Protein AF-A0A382TLZ6-F1 (afdb_monomer_lite)

Structure (mmCIF, N/CA/C/O backbone):
data_AF-A0A382TLZ6-F1
#
_entry.id   AF-A0A382TLZ6-F1
#
loop_
_atom_site.group_PDB
_atom_site.id
_atom_site.type_symbol
_atom_site.label_atom_id
_atom_site.label_alt_id
_atom_site.label_comp_id
_atom_site.label_asym_id
_atom_site.label_entity_id
_atom_site.label_seq_id
_atom_site.pdbx_PDB_ins_code
_atom_site.Cartn_x
_atom_site.Cartn_y
_atom_site.Cartn_z
_atom_site.occupancy
_atom_site.B_iso_or_equiv
_atom_site.auth_seq_id
_atom_site.auth_comp_id
_atom_site.auth_asym_id
_atom_site.auth_atom_id
_atom_site.pdbx_PDB_model_num
ATOM 1 N N . ASN A 1 1 ? -43.810 -19.264 13.818 1.00 40.97 1 ASN A N 1
ATOM 2 C CA . ASN A 1 1 ? -44.938 -20.050 14.350 1.00 40.97 1 ASN A CA 1
ATOM 3 C C . ASN A 1 1 ? -45.492 -20.872 13.199 1.00 40.97 1 ASN A C 1
ATOM 5 O O . ASN A 1 1 ? -46.073 -20.290 12.294 1.00 40.97 1 ASN A O 1
ATOM 9 N N . THR A 1 2 ? -45.236 -22.175 13.164 1.00 34.16 2 THR A N 1
ATOM 10 C CA . THR A 1 2 ? -45.967 -23.095 12.284 1.00 34.16 2 THR A CA 1
ATOM 11 C C . THR A 1 2 ? -46.709 -24.082 13.168 1.00 34.16 2 THR A C 1
ATOM 13 O O . THR A 1 2 ? -46.238 -24.477 14.235 1.00 34.16 2 THR A O 1
ATOM 16 N N . SER A 1 3 ? -47.920 -24.404 12.739 1.00 36.69 3 SER A N 1
ATOM 17 C CA . SER A 1 3 ? -48.929 -25.254 13.365 1.00 36.69 3 SER A CA 1
ATOM 18 C C . SER A 1 3 ? -48.480 -26.718 13.501 1.00 36.69 3 SER A C 1
ATOM 20 O O . SER A 1 3 ? -49.073 -27.607 12.898 1.00 36.69 3 SER A O 1
ATOM 22 N N . GLY A 1 4 ? -47.403 -26.969 14.252 1.00 40.00 4 GLY A N 1
ATOM 23 C CA . GLY A 1 4 ? -46.769 -28.289 14.338 1.00 40.00 4 GLY A CA 1
ATOM 24 C C . GLY A 1 4 ? -45.843 -28.526 15.535 1.00 40.00 4 GLY A C 1
ATOM 25 O O . GLY A 1 4 ? -45.136 -29.525 15.549 1.00 40.00 4 GLY A O 1
ATOM 26 N N . GLY A 1 5 ? -45.840 -27.660 16.554 1.00 42.88 5 GLY A N 1
ATOM 27 C CA . GLY A 1 5 ? -45.260 -28.015 17.860 1.00 42.88 5 GLY A CA 1
ATOM 28 C C . GLY A 1 5 ? -43.756 -27.788 18.049 1.00 42.88 5 GLY A C 1
ATOM 29 O O . GLY A 1 5 ? -43.206 -28.271 19.034 1.00 42.88 5 GLY A O 1
ATOM 30 N N . GLN A 1 6 ? -43.092 -27.002 17.197 1.00 49.31 6 GLN A N 1
ATOM 31 C CA . GLN A 1 6 ? -41.820 -26.370 17.571 1.00 49.31 6 GLN A CA 1
ATOM 32 C C . GLN A 1 6 ? -41.941 -24.852 17.485 1.00 49.31 6 GLN A C 1
ATOM 34 O O . GLN A 1 6 ? -41.920 -24.243 16.415 1.00 49.31 6 GLN A O 1
ATOM 39 N N . SER A 1 7 ? -42.106 -24.241 18.650 1.00 64.38 7 SER A N 1
ATOM 40 C CA . SER A 1 7 ? -42.156 -22.797 18.805 1.00 64.38 7 SER A CA 1
ATOM 41 C C . SER A 1 7 ? -40.727 -22.307 19.022 1.00 64.38 7 SER A C 1
ATOM 43 O O . SER A 1 7 ? -40.168 -22.511 20.090 1.00 64.38 7 SER A O 1
ATOM 45 N N . SER A 1 8 ? -40.109 -21.716 18.004 1.00 69.31 8 SER A N 1
ATOM 46 C CA . SER A 1 8 ? -38.775 -21.117 18.118 1.00 69.31 8 SER A CA 1
ATOM 47 C C . SER A 1 8 ? -38.803 -19.672 17.641 1.00 69.31 8 SER A C 1
ATOM 49 O O . SER A 1 8 ? -39.423 -19.380 16.613 1.00 69.31 8 SER A O 1
ATOM 51 N N . PHE A 1 9 ? -38.098 -18.789 18.341 1.00 80.62 9 PHE A N 1
ATOM 52 C CA . PHE A 1 9 ? -37.785 -17.437 17.887 1.00 80.62 9 PHE A CA 1
ATOM 53 C C . PHE A 1 9 ? -36.380 -17.440 17.279 1.00 80.62 9 PHE A C 1
ATOM 55 O O . PHE A 1 9 ? -35.468 -18.014 17.867 1.00 80.62 9 PHE A O 1
ATOM 62 N N . LYS A 1 10 ? -36.200 -16.846 16.097 1.00 80.81 10 LYS A N 1
ATOM 63 C CA . LYS A 1 10 ? -34.897 -16.789 15.424 1.00 80.81 10 LYS A CA 1
ATOM 64 C C . LYS A 1 10 ? -34.538 -15.346 15.110 1.00 80.81 10 LYS A C 1
ATOM 66 O O . LYS A 1 10 ? -35.371 -14.630 14.560 1.00 80.81 10 LYS A O 1
ATOM 71 N N . VAL A 1 11 ? -33.305 -14.955 15.421 1.00 75.94 11 VAL A N 1
ATOM 72 C CA . VAL A 1 11 ? -32.732 -13.655 15.050 1.00 75.94 11 VAL A CA 1
ATOM 73 C C . VAL A 1 11 ? -31.591 -13.898 14.082 1.00 75.94 11 VAL A C 1
ATOM 75 O O . VAL A 1 11 ? -30.676 -14.667 14.380 1.00 75.94 11 VAL A O 1
ATOM 78 N N . LYS A 1 12 ? -31.678 -13.260 12.916 1.00 75.06 12 LYS A N 1
ATOM 79 C CA . LYS A 1 12 ? -30.673 -13.327 11.860 1.00 75.06 12 LYS A CA 1
ATOM 80 C C . LYS A 1 12 ? -29.879 -12.025 11.853 1.00 75.06 12 LYS A C 1
ATOM 82 O O . LYS A 1 12 ? -30.479 -10.955 11.792 1.00 75.06 12 LYS A O 1
ATOM 87 N N . PHE A 1 13 ? -28.556 -12.125 11.888 1.00 69.38 13 PHE A N 1
ATOM 88 C CA . PHE A 1 13 ? -27.665 -10.991 11.671 1.00 69.38 13 PHE A CA 1
ATOM 89 C C . PHE A 1 13 ? -27.096 -11.069 10.261 1.00 69.38 13 PHE A C 1
ATOM 91 O O . PHE A 1 13 ? -26.395 -12.025 9.926 1.00 69.38 13 PHE A O 1
ATOM 98 N N . ASP A 1 14 ? -27.415 -10.067 9.447 1.00 61.84 14 ASP A N 1
ATOM 99 C CA . ASP A 1 14 ? -26.795 -9.881 8.141 1.00 61.84 14 ASP A CA 1
ATOM 100 C C . ASP A 1 14 ? -25.520 -9.052 8.333 1.00 61.84 14 ASP A C 1
ATOM 102 O O . ASP A 1 14 ? -25.580 -7.864 8.654 1.00 61.84 14 ASP A O 1
ATOM 106 N N . VAL A 1 15 ? -24.359 -9.693 8.180 1.00 55.00 15 VAL A N 1
ATOM 107 C CA . VAL A 1 15 ? -23.055 -9.025 8.238 1.00 55.00 15 VAL A CA 1
ATOM 108 C C . VAL A 1 15 ? -22.545 -8.890 6.810 1.00 55.00 15 VAL A C 1
ATOM 110 O O . VAL A 1 15 ? -22.176 -9.871 6.173 1.00 55.00 15 VAL A O 1
ATOM 113 N N . SER A 1 16 ? -22.538 -7.665 6.289 1.00 50.97 16 SER A N 1
ATOM 114 C CA . SER A 1 16 ? -22.197 -7.376 4.890 1.00 50.97 16 SER A CA 1
ATOM 115 C C . SER A 1 16 ? -20.743 -7.689 4.505 1.00 50.97 16 SER A C 1
ATOM 117 O O . SER A 1 16 ? -20.413 -7.619 3.329 1.00 50.97 16 SER A O 1
ATOM 119 N N . SER A 1 17 ? -19.872 -8.011 5.468 1.00 46.59 17 SER A N 1
ATOM 120 C CA . SER A 1 17 ? -18.429 -8.214 5.276 1.00 46.59 17 SER A CA 1
ATOM 121 C C . SER A 1 17 ? -17.961 -9.669 5.415 1.00 46.59 17 SER A C 1
ATOM 123 O O . SER A 1 17 ? -16.761 -9.898 5.524 1.00 46.59 17 SER A O 1
ATOM 125 N N . VAL A 1 18 ? -18.865 -10.656 5.469 1.00 46.72 18 VAL A N 1
ATOM 126 C CA . VAL A 1 18 ? -18.491 -12.070 5.656 1.00 46.72 18 VAL A CA 1
ATOM 127 C C . VAL A 1 18 ? -19.072 -12.907 4.516 1.00 46.72 18 VAL A C 1
ATOM 129 O O . VAL A 1 18 ? -20.289 -12.983 4.364 1.00 46.72 18 VAL A O 1
ATOM 132 N N . ALA A 1 19 ? -18.197 -13.532 3.720 1.00 40.28 19 ALA A N 1
ATOM 133 C CA . ALA A 1 19 ? -18.528 -14.159 2.432 1.00 40.28 19 ALA A CA 1
ATOM 134 C C . ALA A 1 19 ? -19.562 -15.306 2.506 1.00 40.28 19 ALA A C 1
ATOM 136 O O . ALA A 1 19 ? -20.265 -15.537 1.530 1.00 40.28 19 ALA A O 1
ATOM 137 N N . ASP A 1 20 ? -19.713 -15.950 3.668 1.00 53.03 20 ASP A N 1
ATOM 138 C CA . ASP A 1 20 ? -20.750 -16.963 3.957 1.00 53.03 20 ASP A CA 1
ATOM 139 C C . ASP A 1 20 ? -21.582 -16.623 5.222 1.00 53.03 20 ASP A C 1
ATOM 141 O O . ASP A 1 20 ? -22.337 -17.442 5.755 1.00 53.03 20 ASP A O 1
ATOM 145 N N . GLY A 1 21 ? -21.436 -15.410 5.769 1.00 51.03 21 GLY A N 1
ATOM 146 C CA . GLY A 1 21 ? -21.595 -15.197 7.207 1.00 51.03 21 GLY A CA 1
ATOM 147 C C . GLY A 1 21 ? -22.961 -14.713 7.691 1.00 51.03 21 GLY A C 1
ATOM 148 O O . GLY A 1 21 ? -23.131 -13.544 8.036 1.00 51.03 21 GLY A O 1
ATOM 149 N N . GLN A 1 22 ? -23.921 -15.628 7.816 1.00 61.97 22 GLN A N 1
ATOM 150 C CA . GLN A 1 22 ? -25.170 -15.377 8.544 1.00 61.97 22 GLN A CA 1
ATOM 151 C C . GLN A 1 22 ? -25.084 -15.955 9.964 1.00 61.97 22 GLN A C 1
ATOM 153 O O . GLN A 1 22 ? -25.092 -17.174 10.139 1.00 61.97 22 GLN A O 1
ATOM 158 N N . LEU A 1 23 ? -25.057 -15.099 10.995 1.00 67.00 23 LEU A N 1
ATOM 159 C CA . LEU A 1 23 ? -25.252 -15.560 12.375 1.00 67.00 23 LEU A CA 1
ATOM 160 C C . LEU A 1 23 ? -26.755 -15.709 12.627 1.00 67.00 23 LEU A C 1
ATOM 162 O O . LEU A 1 23 ? -27.496 -14.723 12.650 1.00 67.00 23 LEU A O 1
ATOM 166 N N . LEU A 1 24 ? -27.204 -16.948 12.824 1.00 73.88 24 LEU A N 1
ATOM 167 C CA . LEU A 1 24 ? -28.582 -17.264 13.182 1.00 73.88 24 LEU A CA 1
ATOM 168 C C . LEU A 1 24 ? -28.627 -17.769 14.625 1.00 73.88 24 LEU A C 1
ATOM 170 O O . LEU A 1 24 ? -28.113 -18.844 14.935 1.00 73.88 24 LEU A O 1
ATOM 174 N N . LEU A 1 25 ? -29.264 -16.996 15.500 1.00 79.75 25 LEU A N 1
ATOM 175 C CA . LEU A 1 25 ? -29.496 -17.379 16.890 1.00 79.75 25 LEU A CA 1
ATOM 176 C C . LEU A 1 25 ? -30.934 -17.858 17.055 1.00 79.75 25 LEU A C 1
ATOM 178 O O . LEU A 1 25 ? -31.869 -17.160 16.654 1.00 79.75 25 LEU A O 1
ATOM 182 N N . GLN A 1 26 ? -31.116 -19.038 17.647 1.00 84.00 26 GLN A N 1
ATOM 183 C CA . GLN A 1 26 ? -32.429 -19.621 17.904 1.00 84.00 26 GLN A CA 1
ATOM 184 C C . GLN A 1 26 ? -32.712 -19.710 19.404 1.00 84.00 26 GLN A C 1
ATOM 186 O O . GLN A 1 26 ? -31.889 -20.204 20.171 1.00 84.00 26 GLN A O 1
ATOM 191 N N . PHE A 1 27 ? -33.909 -19.289 19.802 1.00 85.81 27 PHE A N 1
ATOM 192 C CA . PHE A 1 27 ? -34.360 -19.225 21.186 1.00 85.81 27 PHE A CA 1
ATOM 193 C C . PHE A 1 27 ? -35.689 -19.957 21.381 1.00 85.81 27 PHE A C 1
ATOM 195 O O . PHE A 1 27 ? -36.570 -19.912 20.511 1.00 85.81 27 PHE A O 1
ATOM 202 N N . SER A 1 28 ? -35.868 -20.519 22.575 1.00 86.81 28 SER A N 1
ATOM 203 C CA . SER A 1 28 ? -37.159 -20.989 23.080 1.00 86.81 28 SER A CA 1
ATOM 204 C C . SER A 1 28 ? -37.505 -20.323 24.401 1.00 86.81 28 SER A C 1
ATOM 206 O O . SER A 1 28 ? -36.643 -19.824 25.120 1.00 86.81 28 SER A O 1
ATOM 208 N N . ILE A 1 29 ? -38.792 -20.325 24.726 1.00 84.25 29 ILE A N 1
ATOM 209 C CA . ILE A 1 29 ? -39.323 -19.925 26.021 1.00 84.25 29 ILE A CA 1
ATOM 210 C C . ILE A 1 29 ? -39.873 -21.156 26.744 1.00 84.25 29 ILE A C 1
ATOM 212 O O . ILE A 1 29 ? -40.672 -21.919 26.193 1.00 84.25 29 ILE A O 1
ATOM 216 N N . GLY A 1 30 ? -39.401 -21.372 27.970 1.00 80.81 30 GLY A N 1
ATOM 217 C CA . GLY A 1 30 ? -39.885 -22.407 28.882 1.00 80.81 30 GLY A CA 1
ATOM 218 C C . GLY A 1 30 ? -40.473 -21.807 30.157 1.00 80.81 30 GLY A C 1
ATOM 219 O O . GLY A 1 30 ? -40.608 -20.594 30.292 1.00 80.81 30 GLY A O 1
ATOM 220 N N . THR A 1 31 ? -40.769 -22.657 31.140 1.00 78.06 31 THR A N 1
ATOM 221 C CA . THR A 1 31 ? -41.287 -22.239 32.458 1.00 78.06 31 THR A CA 1
ATOM 222 C C . THR A 1 31 ? -40.334 -21.324 33.231 1.00 78.06 31 THR A C 1
ATOM 224 O O . THR A 1 31 ? -40.768 -20.598 34.117 1.00 78.06 31 THR A O 1
ATOM 227 N N . SER A 1 32 ? -39.044 -21.355 32.895 1.00 79.62 32 SER A N 1
ATOM 228 C CA . SER A 1 32 ? -37.992 -20.524 33.493 1.00 79.62 32 SER A CA 1
ATOM 229 C C . SER A 1 32 ? -37.653 -19.279 32.661 1.00 79.62 32 SER A C 1
ATOM 231 O O . SER A 1 32 ? -36.674 -18.606 32.964 1.00 79.62 32 SER A O 1
ATOM 233 N N . GLY A 1 33 ? -38.436 -18.974 31.620 1.00 84.50 33 GLY A N 1
ATOM 234 C CA . GLY A 1 33 ? -38.197 -17.854 30.709 1.00 84.50 33 GLY A CA 1
ATOM 235 C C . GLY A 1 33 ? -37.487 -18.257 29.415 1.00 84.50 33 GLY A C 1
ATOM 236 O O . GLY A 1 33 ? -37.485 -19.429 29.022 1.00 84.50 33 GLY A O 1
ATOM 237 N N . TRP A 1 34 ? -36.940 -17.259 28.721 1.00 87.44 34 TRP A N 1
ATOM 238 C CA . TRP A 1 34 ? -36.238 -17.445 27.452 1.00 87.44 34 TRP A CA 1
ATOM 239 C C . TRP A 1 34 ? -34.876 -18.109 27.645 1.00 87.44 34 TRP A C 1
ATOM 241 O O . TRP A 1 34 ? -34.162 -17.823 28.603 1.00 87.44 34 TRP A O 1
ATOM 251 N N . ARG A 1 35 ? -34.494 -18.964 26.697 1.00 86.62 35 ARG A N 1
ATOM 252 C CA . ARG A 1 35 ? -33.172 -19.588 26.609 1.00 86.62 35 ARG A CA 1
ATOM 253 C C . ARG A 1 35 ? -32.707 -19.671 25.159 1.00 86.62 35 ARG A C 1
ATOM 255 O O . ARG A 1 35 ? -33.524 -19.710 24.239 1.00 86.62 35 ARG A O 1
ATOM 262 N N . LEU A 1 36 ? -31.395 -19.727 24.973 1.00 84.88 36 LEU A N 1
ATOM 263 C CA . LEU A 1 36 ? -30.770 -20.047 23.693 1.00 84.88 36 LEU A CA 1
ATOM 264 C C . LEU A 1 36 ? -30.856 -21.566 23.460 1.00 84.88 36 LEU A C 1
ATOM 266 O O . LEU A 1 36 ? -30.474 -22.336 24.337 1.00 84.88 36 LEU A O 1
ATOM 270 N N . ASP A 1 37 ? -31.364 -21.991 22.302 1.00 76.31 37 ASP A N 1
ATOM 271 C CA . ASP A 1 37 ? -31.492 -23.412 21.944 1.00 76.31 37 ASP A CA 1
ATOM 272 C C . ASP A 1 37 ? -30.343 -23.906 21.068 1.00 76.31 37 ASP A C 1
ATOM 274 O O . ASP A 1 37 ? -29.905 -25.044 21.215 1.00 76.31 37 ASP A O 1
ATOM 278 N N . ASN A 1 38 ? -29.901 -23.085 20.112 1.00 65.56 38 ASN A N 1
ATOM 279 C CA . ASN A 1 38 ? -28.802 -23.431 19.220 1.00 65.56 38 ASN A CA 1
ATOM 280 C C . ASN A 1 38 ? -28.229 -22.183 18.535 1.00 65.56 38 ASN A C 1
ATOM 282 O O . ASN A 1 38 ? -28.966 -21.253 18.186 1.00 65.56 38 ASN A O 1
ATOM 286 N N . THR A 1 39 ? -26.927 -22.211 18.282 1.00 58.69 39 THR A N 1
ATOM 287 C CA . THR A 1 39 ? -26.256 -21.375 17.286 1.00 58.69 39 THR A CA 1
ATOM 288 C C . THR A 1 39 ? -25.954 -22.288 16.095 1.00 58.69 39 THR A C 1
ATOM 290 O O . THR A 1 39 ? -25.682 -23.472 16.263 1.00 58.69 39 THR A O 1
ATOM 293 N N . THR A 1 40 ? -25.918 -21.799 14.862 1.00 52.25 40 THR A N 1
ATOM 294 C CA . THR A 1 40 ? -25.277 -22.565 13.769 1.00 52.25 40 THR A CA 1
ATOM 295 C C . THR A 1 40 ? -23.755 -22.725 13.964 1.00 52.25 40 THR A C 1
ATOM 297 O O . THR A 1 40 ? -23.058 -23.155 13.054 1.00 52.25 40 THR A O 1
ATOM 300 N N . ALA A 1 41 ? -23.224 -22.400 15.145 1.00 44.34 41 ALA A N 1
ATOM 301 C CA . ALA A 1 41 ? -21.818 -22.205 15.426 1.00 44.34 41 ALA A CA 1
ATOM 302 C C . ALA A 1 41 ? -21.397 -23.060 16.629 1.00 44.34 41 ALA A C 1
ATOM 304 O O . ALA A 1 41 ? -21.216 -22.564 17.738 1.00 44.34 41 ALA A O 1
ATOM 305 N N . ASN A 1 42 ? -21.165 -24.348 16.369 1.00 41.22 42 ASN A N 1
ATOM 306 C CA . ASN A 1 42 ? -20.144 -25.097 17.108 1.00 41.22 42 ASN A CA 1
ATOM 307 C C . ASN A 1 42 ? -18.734 -24.829 16.533 1.00 41.22 42 ASN A C 1
ATOM 309 O O . ASN A 1 42 ? -17.804 -25.595 16.758 1.00 41.22 42 ASN A O 1
ATOM 313 N N . GLN A 1 43 ? -18.584 -23.756 15.757 1.00 44.97 43 GLN A N 1
ATOM 314 C CA . GLN A 1 43 ? -17.305 -23.187 15.375 1.00 44.97 43 GLN A CA 1
ATOM 315 C C . GLN A 1 43 ? -17.185 -21.864 16.104 1.00 44.97 43 GLN A C 1
ATOM 317 O O . GLN A 1 43 ? -18.045 -20.995 15.958 1.00 44.97 43 GLN A O 1
ATOM 322 N N . GLU A 1 44 ? -16.128 -21.724 16.895 1.00 42.12 44 GLU A N 1
ATOM 323 C CA . GLU A 1 44 ? -15.629 -20.413 17.265 1.00 42.12 44 GLU A CA 1
ATOM 324 C C . GLU A 1 44 ? -15.434 -19.627 15.966 1.00 42.12 44 GLU A C 1
ATOM 326 O O . GLU A 1 44 ? -14.513 -19.883 15.195 1.00 42.12 44 GLU A O 1
ATOM 331 N N . TRP A 1 45 ? -16.367 -18.729 15.662 1.00 46.06 45 TRP A N 1
ATOM 332 C CA . TRP A 1 45 ? -16.157 -17.710 14.649 1.00 46.06 45 TRP A CA 1
ATOM 333 C C . TRP A 1 45 ? -15.157 -16.731 15.247 1.00 46.06 45 TRP A C 1
ATOM 335 O O . TRP A 1 45 ? -15.518 -15.787 15.948 1.00 46.06 45 TRP A O 1
ATOM 345 N N . THR A 1 46 ? -13.881 -17.042 15.056 1.00 44.31 46 THR A N 1
ATOM 346 C CA . THR A 1 46 ? -12.748 -16.258 15.548 1.00 44.31 46 THR A CA 1
ATOM 347 C C . THR A 1 46 ? -12.445 -15.044 14.676 1.00 44.31 46 THR A C 1
ATOM 349 O O . THR A 1 46 ? -11.588 -14.245 15.042 1.00 44.31 46 THR A O 1
ATOM 352 N N . ASP A 1 47 ? -13.173 -14.846 13.577 1.00 40.66 47 ASP A N 1
ATOM 353 C CA . ASP A 1 47 ? -12.943 -13.717 12.683 1.00 40.66 47 ASP A CA 1
ATOM 354 C C . ASP A 1 47 ? -13.793 -12.501 13.089 1.00 40.66 47 ASP A C 1
ATOM 356 O O . ASP A 1 47 ? -15.025 -12.518 13.096 1.00 40.66 47 ASP A O 1
ATOM 360 N N . ASN A 1 48 ? -13.100 -11.407 13.414 1.00 44.72 48 ASN A N 1
ATOM 361 C CA . ASN A 1 48 ? -13.625 -10.038 13.489 1.00 44.72 48 ASN A CA 1
ATOM 362 C C . ASN A 1 48 ? -14.695 -9.727 14.555 1.00 44.72 48 ASN A C 1
ATOM 364 O O . ASN A 1 48 ? -15.582 -8.903 14.337 1.00 44.72 48 ASN A O 1
ATOM 368 N N . GLY A 1 49 ? -14.580 -10.295 15.760 1.00 50.22 49 GLY A N 1
ATOM 369 C CA . GLY A 1 49 ? -15.236 -9.725 16.950 1.00 50.22 49 GLY A CA 1
ATOM 370 C C . GLY A 1 49 ? -16.736 -10.013 17.106 1.00 50.22 49 GLY A C 1
ATOM 371 O O . GLY A 1 49 ? -17.391 -9.396 17.950 1.00 50.22 49 GLY A O 1
ATOM 372 N N . PHE A 1 50 ? -17.294 -10.967 16.356 1.00 52.62 50 PHE A N 1
ATOM 373 C CA . PHE A 1 50 ? -18.687 -11.391 16.513 1.00 52.62 50 PHE A CA 1
ATOM 374 C C . PHE A 1 50 ? -18.817 -12.609 17.440 1.00 52.62 50 PHE A C 1
ATOM 376 O O . PHE A 1 50 ? -18.762 -13.757 17.017 1.00 52.62 50 PHE A O 1
ATOM 383 N N . ASN A 1 51 ? -19.040 -12.357 18.732 1.00 64.94 51 ASN A N 1
ATOM 384 C CA . ASN A 1 51 ? -19.249 -13.406 19.731 1.00 64.94 51 ASN A CA 1
ATOM 385 C C . ASN A 1 51 ? -20.745 -13.778 19.839 1.00 64.94 51 ASN A C 1
ATOM 387 O O . ASN A 1 51 ? -21.558 -12.991 20.328 1.00 64.94 51 ASN A O 1
ATOM 391 N N . ALA A 1 52 ? -21.118 -14.991 19.418 1.00 68.06 52 ALA A N 1
ATOM 392 C CA . ALA A 1 52 ? -22.506 -15.468 19.456 1.00 68.06 52 ALA A CA 1
ATOM 393 C C . ALA A 1 52 ? -23.123 -15.444 20.869 1.00 68.06 52 ALA A C 1
ATOM 395 O O . ALA A 1 52 ? -24.298 -15.103 21.016 1.00 68.06 52 ALA A O 1
ATOM 396 N N . ASN A 1 53 ? -22.330 -15.722 21.911 1.00 71.50 53 ASN A N 1
ATOM 397 C CA . ASN A 1 53 ? -22.784 -15.656 23.304 1.00 71.50 53 ASN A CA 1
ATOM 398 C C . ASN A 1 53 ? -23.059 -14.213 23.738 1.00 71.50 53 ASN A C 1
ATOM 400 O O . ASN A 1 53 ? -24.038 -13.957 24.434 1.00 71.50 53 ASN A O 1
ATOM 404 N N . TYR A 1 54 ? -22.233 -13.261 23.296 1.00 72.06 54 TYR A N 1
ATOM 405 C CA . TYR A 1 54 ? -22.445 -11.840 23.577 1.00 72.06 54 TYR A CA 1
ATOM 406 C C . TYR A 1 54 ? -23.796 -11.360 23.027 1.00 72.06 54 TYR A C 1
ATOM 408 O O . TYR A 1 54 ? -24.609 -10.807 23.766 1.00 72.06 54 TYR A O 1
ATOM 416 N N . TYR A 1 55 ? -24.083 -11.645 21.755 1.00 74.31 55 TYR A N 1
ATOM 417 C CA . TYR A 1 55 ? -25.347 -11.243 21.132 1.00 74.31 55 TYR A CA 1
ATOM 418 C C . TYR A 1 55 ? -26.557 -12.011 21.669 1.00 74.31 55 TYR A C 1
ATOM 420 O O . TYR A 1 55 ? -27.628 -11.422 21.838 1.00 74.31 55 TYR A O 1
ATOM 428 N N . ALA A 1 56 ? -26.395 -13.297 21.993 1.00 78.88 56 ALA A N 1
ATOM 429 C CA . ALA A 1 56 ? -27.445 -14.081 22.634 1.00 78.88 56 ALA A CA 1
ATOM 430 C C . ALA A 1 56 ? -27.848 -13.488 23.990 1.00 78.88 56 ALA A C 1
ATOM 432 O O . ALA A 1 56 ? -29.042 -13.347 24.255 1.00 78.88 56 ALA A O 1
ATOM 433 N N . ASN A 1 57 ? -26.874 -13.075 24.807 1.00 79.56 57 ASN A N 1
ATOM 434 C CA . ASN A 1 57 ? -27.141 -12.447 26.100 1.00 79.56 57 ASN A CA 1
ATOM 435 C C . ASN A 1 57 ? -27.904 -11.129 25.948 1.00 79.56 57 ASN A C 1
ATOM 437 O O . ASN A 1 57 ? -28.880 -10.918 26.659 1.00 79.56 57 ASN A O 1
ATOM 441 N N . ILE A 1 58 ? -27.551 -10.286 24.971 1.00 77.12 58 ILE A N 1
ATOM 442 C CA . ILE A 1 58 ? -28.294 -9.038 24.733 1.00 77.12 58 ILE A CA 1
ATOM 443 C C . ILE A 1 58 ? -29.753 -9.319 24.354 1.00 77.12 58 ILE A C 1
ATOM 445 O O . ILE A 1 58 ? -30.665 -8.632 24.827 1.00 77.12 58 ILE A O 1
ATOM 449 N N . ILE A 1 59 ? -29.995 -10.323 23.506 1.00 82.19 59 ILE A N 1
ATOM 450 C CA . ILE A 1 59 ? -31.358 -10.699 23.118 1.00 82.19 59 ILE A CA 1
ATOM 451 C C . ILE A 1 59 ? -32.141 -11.200 24.332 1.00 82.19 59 ILE A C 1
ATOM 453 O O . ILE A 1 59 ? -33.258 -10.734 24.558 1.00 82.19 59 ILE A O 1
ATOM 457 N N . LEU A 1 60 ? -31.557 -12.097 25.131 1.00 86.06 60 LEU A N 1
ATOM 458 C CA . LEU A 1 60 ? -32.184 -12.631 26.342 1.00 86.06 60 LEU A CA 1
ATOM 459 C C . LEU A 1 60 ? -32.499 -11.523 27.353 1.00 86.06 60 LEU A C 1
ATOM 461 O O . LEU A 1 60 ? -33.633 -11.429 27.824 1.00 86.06 60 LEU A O 1
ATOM 465 N N . ASP A 1 61 ? -31.543 -10.636 27.621 1.00 82.00 61 ASP A N 1
ATOM 466 C CA . ASP A 1 61 ? -31.728 -9.502 28.525 1.00 82.00 61 ASP A CA 1
ATOM 467 C C . ASP A 1 61 ? -32.823 -8.560 28.035 1.00 82.00 61 ASP A C 1
ATOM 469 O O . ASP A 1 61 ? -33.619 -8.067 28.832 1.00 82.00 61 ASP A O 1
ATOM 473 N N . THR A 1 62 ? -32.903 -8.320 26.726 1.00 82.50 62 THR A N 1
ATOM 474 C CA . THR A 1 62 ? -33.931 -7.453 26.143 1.00 82.50 62 THR A CA 1
ATOM 475 C C . THR A 1 62 ? -35.317 -8.079 26.266 1.00 82.50 62 THR A C 1
ATOM 477 O O . THR A 1 62 ? -36.256 -7.399 26.681 1.00 82.50 62 THR A O 1
ATOM 480 N N . LEU A 1 63 ? -35.451 -9.372 25.954 1.00 84.19 63 LEU A N 1
ATOM 481 C CA . LEU A 1 63 ? -36.712 -10.103 26.099 1.00 84.19 63 LEU A CA 1
ATOM 482 C C . LEU A 1 63 ? -37.192 -10.087 27.559 1.00 84.19 63 LEU A C 1
ATOM 484 O O . LEU A 1 63 ? -38.367 -9.819 27.812 1.00 84.19 63 LEU A O 1
ATOM 488 N N . ASN A 1 64 ? -36.274 -10.283 28.509 1.00 83.12 64 ASN A N 1
ATOM 489 C CA . ASN A 1 64 ? -36.565 -10.239 29.941 1.00 83.12 64 ASN A CA 1
ATOM 490 C C . ASN A 1 64 ? -36.936 -8.825 30.419 1.00 83.12 64 ASN A C 1
ATOM 492 O O . ASN A 1 64 ? -37.950 -8.654 31.091 1.00 83.12 64 ASN A O 1
ATOM 496 N N . GLN A 1 65 ? -36.167 -7.797 30.044 1.00 78.12 65 GLN A N 1
ATOM 497 C CA . GLN A 1 65 ? -36.433 -6.403 30.427 1.00 78.12 65 GLN A CA 1
ATOM 498 C C . GLN A 1 65 ? -37.761 -5.875 29.879 1.00 78.12 65 GLN A C 1
ATOM 500 O O . GLN A 1 65 ? -38.418 -5.069 30.531 1.00 78.12 65 GLN A O 1
ATOM 505 N N . GLN A 1 66 ? -38.158 -6.303 28.679 1.00 80.12 66 GLN A N 1
ATOM 506 C CA . GLN A 1 66 ? -39.446 -5.939 28.083 1.00 80.12 66 GLN A CA 1
ATOM 507 C C . GLN A 1 66 ? -40.601 -6.832 28.567 1.00 80.12 66 GLN A C 1
ATOM 509 O O . GLN A 1 66 ? -41.726 -6.661 28.105 1.00 80.12 66 GLN A O 1
ATOM 514 N N . ALA A 1 67 ? -40.335 -7.784 29.473 1.00 87.69 67 ALA A N 1
ATOM 515 C CA . ALA A 1 67 ? -41.299 -8.769 29.962 1.00 87.69 67 ALA A CA 1
ATOM 516 C C . ALA A 1 67 ? -42.029 -9.524 28.829 1.00 87.69 67 ALA A C 1
ATOM 518 O O . ALA A 1 67 ? -43.207 -9.870 28.939 1.00 87.69 67 ALA A O 1
ATOM 519 N N . ILE A 1 68 ? -41.329 -9.785 27.722 1.00 84.69 68 ILE A N 1
ATOM 520 C CA . ILE A 1 68 ? -41.885 -10.483 26.562 1.00 84.69 68 ILE A CA 1
ATOM 521 C C . ILE A 1 68 ? -41.995 -11.967 26.903 1.00 84.69 68 ILE A C 1
ATOM 523 O O . ILE A 1 68 ? -40.995 -12.611 27.206 1.00 84.69 68 ILE A O 1
ATOM 527 N N . THR A 1 69 ? -43.198 -12.536 26.821 1.00 86.75 69 THR A N 1
ATOM 528 C CA . THR A 1 69 ? -43.468 -13.932 27.224 1.00 86.75 69 THR A CA 1
ATOM 529 C C . THR A 1 69 ? -44.033 -14.802 26.099 1.00 86.75 69 THR A C 1
ATOM 531 O O . THR A 1 69 ? -44.408 -15.951 26.327 1.00 86.75 69 THR A O 1
ATOM 534 N N . SER A 1 70 ? -44.069 -14.296 24.863 1.00 87.12 70 SER A N 1
ATOM 535 C CA . SER A 1 70 ? -44.565 -15.040 23.704 1.00 87.12 70 SER A CA 1
ATOM 536 C C . SER A 1 70 ? -43.655 -14.891 22.483 1.00 87.12 70 SER A C 1
ATOM 538 O O . SER A 1 70 ? -43.006 -13.865 22.277 1.00 87.12 70 SER A O 1
ATOM 540 N N . TYR A 1 71 ? -43.637 -15.916 21.627 1.00 85.81 71 TYR A N 1
ATOM 541 C CA . TYR A 1 71 ? -42.910 -15.884 20.351 1.00 85.81 71 TYR A CA 1
ATOM 542 C C . TYR A 1 71 ? -43.428 -14.816 19.387 1.00 85.81 71 TYR A C 1
ATOM 544 O O . TYR A 1 71 ? -42.659 -14.297 18.582 1.00 85.81 71 TYR A O 1
ATOM 552 N N . VAL A 1 72 ? -44.725 -14.506 19.450 1.00 82.88 72 VAL A N 1
ATOM 553 C CA . VAL A 1 72 ? -45.367 -13.521 18.572 1.00 82.88 72 VAL A CA 1
ATOM 554 C C . VAL A 1 72 ? -44.937 -12.108 18.954 1.00 82.88 72 VAL A C 1
ATOM 556 O O . VAL A 1 72 ? -44.577 -11.322 18.077 1.00 82.88 72 VAL A O 1
ATOM 559 N N . ASP A 1 73 ? -44.894 -11.809 20.250 1.00 84.12 73 ASP A N 1
ATOM 560 C CA . ASP A 1 73 ? -44.454 -10.506 20.751 1.00 84.12 73 ASP A CA 1
ATOM 561 C C . ASP A 1 73 ? -42.945 -10.327 20.574 1.00 84.12 73 ASP A C 1
ATOM 563 O O . ASP A 1 73 ? -42.501 -9.260 20.159 1.00 84.12 73 ASP A O 1
ATOM 567 N N . ALA A 1 74 ? -42.156 -11.388 20.784 1.00 83.06 74 ALA A N 1
ATOM 568 C CA . ALA A 1 74 ? -40.720 -11.375 20.508 1.00 83.06 74 ALA A CA 1
ATOM 569 C C . ALA A 1 74 ? -40.429 -11.071 19.032 1.00 83.06 74 ALA A C 1
ATOM 571 O O . ALA A 1 74 ? -39.627 -10.189 18.728 1.00 83.06 74 ALA A O 1
ATOM 572 N N . ALA A 1 75 ? -41.119 -11.751 18.110 1.00 81.56 75 ALA A N 1
ATOM 573 C CA . ALA A 1 75 ? -40.988 -11.487 16.680 1.00 81.56 75 ALA A CA 1
ATOM 574 C C . ALA A 1 75 ? -41.427 -10.062 16.319 1.00 81.56 75 ALA A C 1
ATOM 576 O O . ALA A 1 75 ? -40.726 -9.375 15.581 1.00 81.56 75 ALA A O 1
ATOM 577 N N . SER A 1 76 ? -42.553 -9.598 16.865 1.00 81.69 76 SER A N 1
ATOM 578 C CA . SER A 1 76 ? -43.061 -8.247 16.601 1.00 81.69 76 SER A CA 1
ATOM 579 C C . SER A 1 76 ? -42.103 -7.169 17.108 1.00 81.69 76 SER A C 1
ATOM 581 O O . SER A 1 76 ? -41.832 -6.211 16.391 1.00 81.69 76 SER A O 1
ATOM 583 N N . TYR A 1 77 ? -41.532 -7.349 18.302 1.00 83.38 77 TYR A N 1
ATOM 584 C CA . TYR A 1 77 ? -40.528 -6.448 18.861 1.00 83.38 77 TYR A CA 1
ATOM 585 C C . TYR A 1 77 ? -39.291 -6.377 17.962 1.00 83.38 77 TYR A C 1
ATOM 587 O O . TYR A 1 77 ? -38.912 -5.295 17.517 1.00 83.38 77 TYR A O 1
ATOM 595 N N . TRP A 1 78 ? -38.687 -7.521 17.639 1.00 77.56 78 TRP A N 1
ATOM 596 C CA . TRP A 1 78 ? -37.419 -7.563 16.909 1.00 77.56 78 TRP A CA 1
ATOM 597 C C . TRP A 1 78 ? -37.536 -7.180 15.433 1.00 77.56 78 TRP A C 1
ATOM 599 O O . TRP A 1 78 ? -36.615 -6.561 14.911 1.00 77.56 78 TRP A O 1
ATOM 609 N N . ASN A 1 79 ? -38.680 -7.418 14.786 1.00 78.50 79 ASN A N 1
ATOM 610 C CA . ASN A 1 79 ? -38.929 -6.943 13.419 1.00 78.50 79 ASN A CA 1
ATOM 611 C C . ASN A 1 79 ? -39.003 -5.408 13.307 1.00 78.50 79 ASN A C 1
ATOM 613 O O . ASN A 1 79 ? -38.936 -4.876 12.203 1.00 78.50 79 ASN A O 1
ATOM 617 N N . THR A 1 80 ? -39.142 -4.690 14.428 1.00 76.62 80 THR A N 1
ATOM 618 C CA . THR A 1 80 ? -39.083 -3.216 14.458 1.00 76.62 80 THR A CA 1
ATOM 619 C C . THR A 1 80 ? -37.696 -2.674 14.807 1.00 76.62 80 THR A C 1
ATOM 621 O O . THR A 1 80 ? -37.491 -1.461 14.774 1.00 76.62 80 THR A O 1
ATOM 624 N N . GLN A 1 81 ? -36.733 -3.541 15.140 1.00 72.69 81 GLN A N 1
ATOM 625 C CA . GLN A 1 81 ? -35.376 -3.130 15.491 1.00 72.69 81 GLN A CA 1
ATOM 626 C C . GLN A 1 81 ? -34.470 -3.190 14.257 1.00 72.69 81 GLN A C 1
ATOM 628 O O . GLN A 1 81 ? -34.232 -4.256 13.701 1.00 72.69 81 GLN A O 1
ATOM 633 N N . SER A 1 82 ? -33.902 -2.050 13.862 1.00 61.94 82 SER A N 1
ATOM 634 C CA . SER A 1 82 ? -32.855 -1.978 12.829 1.00 61.94 82 SER A CA 1
ATOM 635 C C . SER A 1 82 ? -31.433 -2.115 13.399 1.00 61.94 82 SER A C 1
ATOM 637 O O . SER A 1 82 ? -30.461 -2.086 12.650 1.00 61.94 82 SER A O 1
ATOM 639 N N . SER A 1 83 ? -31.292 -2.190 14.727 1.00 57.97 83 SER A N 1
ATOM 640 C CA . SER A 1 83 ? -30.012 -2.285 15.442 1.00 57.97 83 SER A CA 1
ATOM 641 C C . SER A 1 83 ? -30.208 -2.858 16.845 1.00 57.97 83 SER A C 1
ATOM 643 O O . SER A 1 83 ? -31.243 -2.627 17.469 1.00 57.97 83 SER A O 1
ATOM 645 N N . ILE A 1 84 ? -29.197 -3.541 17.380 1.00 57.84 84 ILE A N 1
ATOM 646 C CA . ILE A 1 84 ? -29.224 -4.073 18.746 1.00 57.84 84 ILE A CA 1
ATOM 647 C C . ILE A 1 84 ? -29.061 -2.930 19.761 1.00 57.84 84 ILE A C 1
ATOM 649 O O . ILE A 1 84 ? -28.137 -2.120 19.661 1.00 57.84 84 ILE A O 1
ATOM 653 N N . LYS A 1 85 ? -29.939 -2.881 20.770 1.00 55.12 85 LYS A N 1
ATOM 654 C CA . LYS A 1 85 ? -29.846 -1.940 21.896 1.00 55.12 85 LYS A CA 1
ATOM 655 C C . LYS A 1 85 ? -28.507 -2.130 22.628 1.00 55.12 85 LYS A C 1
ATOM 657 O O . LYS A 1 85 ? -28.231 -3.214 23.127 1.00 55.12 85 LYS A O 1
ATOM 662 N N . GLY A 1 86 ? -27.694 -1.074 22.698 1.00 51.03 86 GLY A N 1
ATOM 663 C CA . GLY A 1 86 ? -26.399 -1.067 23.398 1.00 51.03 86 GLY A CA 1
ATOM 664 C C . GLY A 1 86 ? -25.160 -1.102 22.495 1.00 51.03 86 GLY A C 1
ATOM 665 O O . GLY A 1 86 ? -24.082 -0.749 22.964 1.00 51.03 86 GLY A O 1
ATOM 666 N N . ALA A 1 87 ? -25.295 -1.430 21.206 1.00 52.31 87 ALA A N 1
ATOM 667 C CA . ALA A 1 87 ? -24.203 -1.262 20.248 1.00 52.31 87 ALA A CA 1
ATOM 668 C C . ALA A 1 87 ? -24.076 0.218 19.848 1.00 52.31 87 ALA A C 1
ATOM 670 O O . ALA A 1 87 ? -25.045 0.838 19.400 1.00 52.31 87 ALA A O 1
ATOM 671 N N . LEU A 1 88 ? -22.885 0.801 20.010 1.00 57.47 88 LEU A N 1
ATOM 672 C CA . LEU A 1 88 ? -22.595 2.138 19.497 1.00 57.47 88 LEU A CA 1
ATOM 673 C C . LEU A 1 88 ? -22.226 2.031 18.015 1.00 57.47 88 LEU A C 1
ATOM 675 O O . LEU A 1 88 ? -21.275 1.341 17.660 1.00 57.47 88 LEU A O 1
ATOM 679 N N . LYS A 1 89 ? -22.938 2.771 17.162 1.00 65.69 89 LYS A N 1
ATOM 680 C CA . LYS A 1 89 ? -22.503 3.076 15.794 1.00 65.69 89 LYS A CA 1
ATOM 681 C C . LYS A 1 89 ? -22.427 4.583 15.591 1.00 65.69 89 LYS A C 1
ATOM 683 O O . LYS A 1 89 ? -23.149 5.338 16.249 1.00 65.69 89 LYS A O 1
ATOM 688 N N . LEU A 1 90 ? -21.591 5.024 14.653 1.00 62.69 90 LEU A N 1
ATOM 689 C CA . LEU A 1 90 ? -21.721 6.379 14.123 1.00 62.69 90 LEU A CA 1
ATOM 690 C C . LEU A 1 90 ? -23.098 6.518 13.460 1.00 62.69 90 LEU A C 1
ATOM 692 O O . LEU A 1 90 ? -23.620 5.570 12.872 1.00 62.69 90 LEU A O 1
ATOM 696 N N . LYS A 1 91 ? -23.710 7.699 13.585 1.00 63.47 91 LYS A N 1
ATOM 697 C CA . LYS A 1 91 ? -24.910 8.011 12.803 1.00 63.47 91 LYS A CA 1
ATOM 698 C C . LYS A 1 91 ? -24.533 8.027 11.327 1.00 63.47 91 LYS A C 1
ATOM 700 O O . LYS A 1 91 ? -23.483 8.556 10.987 1.00 63.47 91 LYS A O 1
ATOM 705 N N . ASP A 1 92 ? -25.431 7.554 10.471 1.00 67.06 92 ASP A N 1
ATOM 706 C CA . ASP A 1 92 ? -25.182 7.451 9.026 1.00 67.06 92 ASP A CA 1
ATOM 707 C C . ASP A 1 92 ? -24.881 8.826 8.379 1.00 67.06 92 ASP A C 1
ATOM 709 O O . ASP A 1 92 ? -24.231 8.907 7.345 1.00 67.06 92 ASP A O 1
ATOM 713 N N . SER A 1 93 ? -25.290 9.927 9.024 1.00 70.06 93 SER A N 1
ATOM 714 C CA . SER A 1 93 ? -24.987 11.306 8.616 1.00 70.06 93 SER A CA 1
ATOM 715 C C . SER A 1 93 ? -23.633 11.845 9.109 1.00 70.06 93 SER A C 1
ATOM 717 O O . SER A 1 93 ? -23.351 13.026 8.920 1.00 70.06 93 SER A O 1
ATOM 719 N N . VAL A 1 94 ? -22.843 11.052 9.837 1.00 65.19 94 VAL A N 1
ATOM 720 C CA . VAL A 1 94 ? -21.562 11.467 10.427 1.00 65.19 94 VAL A CA 1
ATOM 721 C C . VAL A 1 94 ? -20.425 10.762 9.702 1.00 65.19 94 VAL A C 1
ATOM 723 O O . VAL A 1 94 ? -20.167 9.583 9.928 1.00 65.19 94 VAL A O 1
ATOM 726 N N . THR A 1 95 ? -19.690 11.516 8.890 1.00 67.50 95 THR A N 1
ATOM 727 C CA . THR A 1 95 ? -18.377 11.107 8.383 1.00 67.50 95 THR A CA 1
ATOM 728 C C . THR A 1 95 ? -17.311 11.639 9.335 1.00 67.50 95 THR A C 1
ATOM 730 O O . THR A 1 95 ? -17.093 12.846 9.422 1.00 67.50 95 THR A O 1
ATOM 733 N N . ALA A 1 96 ? -16.662 10.754 10.089 1.00 65.75 96 ALA A N 1
ATOM 734 C CA . ALA A 1 96 ? -15.573 11.139 10.979 1.00 65.75 96 ALA A CA 1
ATOM 735 C C . ALA A 1 96 ? -14.260 11.239 10.189 1.00 65.75 96 ALA A C 1
ATOM 737 O O . ALA A 1 96 ? -13.750 10.230 9.713 1.00 65.75 96 ALA A O 1
ATOM 738 N N . THR A 1 97 ? -13.701 12.445 10.071 1.00 68.69 97 THR A N 1
ATOM 739 C CA . THR A 1 97 ? -12.353 12.660 9.522 1.00 68.69 97 THR A CA 1
ATOM 740 C C . THR A 1 97 ? -11.475 13.320 10.574 1.00 68.69 97 THR A C 1
ATOM 742 O O . THR A 1 97 ? -11.925 14.238 11.259 1.00 68.69 97 THR A O 1
ATOM 745 N N . TYR A 1 98 ? -10.219 12.884 10.695 1.00 70.69 98 TYR A N 1
ATOM 746 C CA . TYR A 1 98 ? -9.288 13.437 11.686 1.00 70.69 98 TYR A CA 1
ATOM 747 C C . TYR A 1 98 ? -9.150 14.962 11.558 1.00 70.69 98 TYR A C 1
ATOM 749 O O . TYR A 1 98 ? -9.210 15.680 12.554 1.00 70.69 98 TYR A O 1
ATOM 757 N N . ALA A 1 99 ? -9.090 15.455 10.315 1.00 68.94 99 ALA A N 1
ATOM 758 C CA . ALA A 1 99 ? -8.989 16.877 9.993 1.00 68.94 99 ALA A CA 1
ATOM 759 C C . ALA A 1 99 ? -10.186 17.717 10.475 1.00 68.94 99 ALA A C 1
ATOM 761 O O . ALA A 1 99 ? -10.025 18.900 10.765 1.00 68.94 99 ALA A O 1
ATOM 762 N N . SER A 1 100 ? -11.389 17.136 10.553 1.00 73.19 100 SER A N 1
ATOM 763 C CA . SER A 1 100 ? -12.578 17.857 11.031 1.00 73.19 100 SER A CA 1
ATOM 764 C C . SER A 1 100 ? -12.735 17.765 12.544 1.00 73.19 100 SER A C 1
ATOM 766 O O . SER A 1 100 ? -13.146 18.732 13.189 1.00 73.19 100 SER A O 1
ATOM 768 N N . LYS A 1 101 ? -12.432 16.597 13.120 1.00 71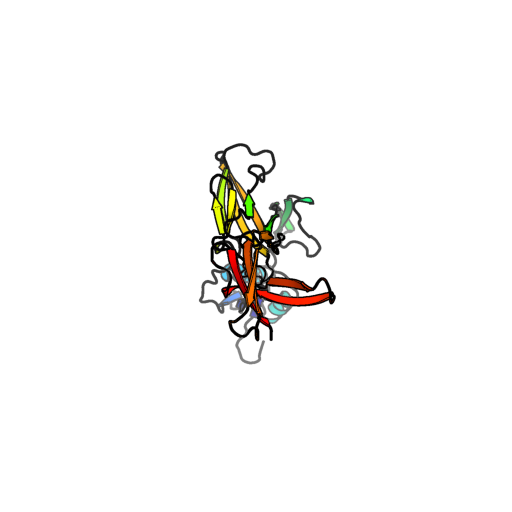.62 101 LYS A N 1
ATOM 769 C CA . LYS A 1 101 ? -12.543 16.355 14.553 1.00 71.62 101 LYS A CA 1
ATOM 770 C C . LYS A 1 101 ? -11.725 15.133 14.962 1.00 71.62 101 LYS A C 1
ATOM 772 O O . LYS A 1 101 ? -11.892 14.057 14.400 1.00 71.62 101 LYS A O 1
ATOM 777 N N . THR A 1 102 ? -10.916 15.275 16.007 1.00 67.12 102 THR A N 1
ATOM 778 C CA . THR A 1 102 ? -10.004 14.220 16.482 1.00 67.12 102 THR A CA 1
ATOM 779 C C . THR A 1 102 ? -10.631 13.278 17.519 1.00 67.12 102 THR A C 1
ATOM 781 O O . THR A 1 102 ? -10.082 12.216 17.803 1.00 67.12 102 THR A O 1
ATOM 784 N N . SER A 1 103 ? -11.797 13.614 18.086 1.00 71.44 103 SER A N 1
ATOM 785 C CA . SER A 1 103 ? -12.549 12.720 18.980 1.00 71.44 103 SER A CA 1
ATOM 786 C C . SER A 1 103 ? -14.034 13.087 19.117 1.00 71.44 103 SER A C 1
ATOM 788 O O . SER A 1 103 ? -14.456 14.224 18.880 1.00 71.44 103 SER A O 1
ATOM 790 N N . TYR A 1 104 ? -14.836 12.110 19.539 1.00 69.50 104 TYR A N 1
ATOM 791 C CA . TYR A 1 104 ? -16.244 12.253 19.902 1.00 69.50 104 TYR A CA 1
ATOM 792 C C . TYR A 1 104 ? -16.476 11.705 21.307 1.00 69.50 104 TYR A C 1
ATOM 794 O O . TYR A 1 104 ? -16.129 10.564 21.591 1.00 69.50 104 TYR A O 1
ATOM 802 N N . THR A 1 105 ? -17.118 12.481 22.177 1.00 73.75 105 THR A N 1
ATOM 803 C CA . THR A 1 105 ? -17.598 11.978 23.469 1.00 73.75 105 THR A CA 1
ATOM 804 C C . THR A 1 105 ? -19.058 11.569 23.342 1.00 73.75 105 THR A C 1
ATOM 806 O O . THR A 1 105 ? -19.905 12.370 22.944 1.00 73.75 105 THR A O 1
ATOM 809 N N . VAL A 1 106 ? -19.349 10.320 23.684 1.00 71.75 106 VAL A N 1
ATOM 810 C CA . VAL A 1 106 ? -20.692 9.750 23.733 1.00 71.75 106 VAL A CA 1
ATOM 811 C C . VAL A 1 106 ? -21.088 9.579 25.191 1.00 71.75 106 VAL A C 1
ATOM 813 O O . VAL A 1 106 ? -20.458 8.824 25.926 1.00 71.75 106 VAL A O 1
ATOM 816 N N . THR A 1 107 ? -22.147 10.262 25.614 1.00 72.00 107 THR A N 1
ATOM 817 C CA . THR A 1 107 ? -22.731 10.057 26.942 1.00 72.00 107 THR A CA 1
ATOM 818 C C . THR A 1 107 ? -23.728 8.907 26.884 1.00 72.00 107 THR A C 1
ATOM 820 O O . THR A 1 107 ? -24.756 8.988 26.214 1.00 72.00 107 THR A O 1
ATOM 823 N N . ILE A 1 108 ? -23.427 7.835 27.606 1.00 73.69 108 ILE A N 1
ATOM 824 C CA . ILE A 1 108 ? -24.309 6.691 27.811 1.00 73.69 108 ILE A CA 1
ATOM 825 C C . ILE A 1 108 ? -25.105 6.941 29.089 1.00 73.69 108 ILE A C 1
ATOM 827 O O . ILE A 1 108 ? -24.523 7.202 30.138 1.00 73.69 108 ILE A O 1
ATOM 831 N N . LYS A 1 109 ? -26.435 6.848 29.012 1.00 74.94 109 LYS A N 1
ATOM 832 C CA . LYS A 1 109 ? -27.342 6.946 30.161 1.00 74.94 109 LYS A CA 1
ATOM 833 C C . LYS A 1 109 ? -28.024 5.602 30.390 1.00 74.94 109 LYS A C 1
ATOM 835 O O . LYS A 1 109 ? -28.750 5.132 29.518 1.00 74.94 109 LYS A O 1
ATOM 840 N N . ALA A 1 110 ? -27.833 5.022 31.568 1.00 68.75 110 ALA A N 1
ATOM 841 C CA . ALA A 1 110 ? -28.644 3.917 32.062 1.00 68.75 110 ALA A CA 1
ATOM 842 C C . ALA A 1 110 ? -29.796 4.485 32.901 1.00 68.75 110 ALA A C 1
ATOM 844 O O . ALA A 1 110 ? -29.614 5.461 33.628 1.00 68.75 110 ALA A O 1
ATOM 845 N N . THR A 1 111 ? -30.997 3.927 32.779 1.00 74.12 111 THR A N 1
ATOM 846 C CA . THR A 1 111 ? -32.165 4.311 33.585 1.00 74.12 111 THR A CA 1
ATOM 847 C C . THR A 1 111 ? -32.895 3.046 34.005 1.00 74.12 111 THR A C 1
ATOM 849 O O . THR A 1 111 ? -33.145 2.194 33.156 1.00 74.12 111 THR A O 1
ATOM 852 N N . ASP A 1 112 ? -33.179 2.899 35.296 1.00 64.44 112 ASP A N 1
ATOM 853 C CA . ASP A 1 112 ? -33.913 1.749 35.816 1.00 64.44 112 ASP A CA 1
ATOM 854 C C . ASP A 1 112 ? -35.433 1.910 35.641 1.00 64.44 112 ASP A C 1
ATOM 856 O O . ASP A 1 112 ? -35.933 2.947 35.196 1.00 64.44 112 ASP A O 1
ATOM 860 N N . ALA A 1 113 ? -36.189 0.867 35.993 1.00 64.31 113 ALA A N 1
ATOM 861 C CA . ALA A 1 113 ? -37.649 0.871 35.892 1.00 64.31 113 ALA A CA 1
ATOM 862 C C . ALA A 1 113 ? -38.326 1.912 36.808 1.00 64.31 113 ALA A C 1
ATOM 864 O O . ALA A 1 113 ? -39.462 2.302 36.548 1.00 64.31 113 ALA A O 1
ATOM 865 N N . ALA A 1 114 ? -37.637 2.372 37.858 1.00 79.88 114 ALA A N 1
ATOM 866 C CA . ALA A 1 114 ? -38.106 3.426 38.754 1.00 79.88 114 ALA A CA 1
ATOM 867 C C . ALA A 1 114 ? -37.782 4.840 38.229 1.00 79.88 114 ALA A C 1
ATOM 869 O O . ALA A 1 114 ? -38.176 5.831 38.844 1.00 79.88 114 ALA A O 1
ATOM 870 N N . GLY A 1 115 ? -37.086 4.954 37.091 1.00 75.12 115 GLY A N 1
ATOM 871 C CA . GLY A 1 115 ? -36.692 6.223 36.480 1.00 75.12 115 GLY A CA 1
ATOM 872 C C . GLY A 1 115 ? -35.397 6.821 37.042 1.00 75.12 115 GLY A C 1
ATOM 873 O O . GLY A 1 115 ? -34.987 7.908 36.614 1.00 75.12 115 GLY A O 1
ATOM 874 N N . LEU A 1 116 ? -34.719 6.131 37.966 1.00 74.31 116 LEU A N 1
ATOM 875 C CA . LEU A 1 116 ? -33.401 6.539 38.444 1.00 74.31 116 LEU A CA 1
ATOM 876 C C . LEU A 1 116 ? -32.384 6.315 37.338 1.00 74.31 116 LEU A C 1
ATOM 878 O O . LEU A 1 116 ? -32.458 5.336 36.600 1.00 74.31 116 LEU A O 1
ATOM 882 N N . ASN A 1 117 ? -31.431 7.231 37.199 1.00 82.69 117 ASN A N 1
ATOM 883 C CA . ASN A 1 117 ? -30.486 7.178 36.098 1.00 82.69 117 ASN A CA 1
ATOM 884 C C . ASN A 1 117 ? -29.048 7.444 36.521 1.00 82.69 117 ASN A C 1
ATOM 886 O O . ASN A 1 117 ? -28.785 8.169 37.475 1.00 82.69 117 ASN A O 1
ATOM 890 N N . SER A 1 118 ? -28.133 6.850 35.760 1.00 72.38 118 SER A N 1
ATOM 891 C CA . SER A 1 118 ? -26.693 7.058 35.846 1.00 72.38 118 SER A CA 1
ATOM 892 C C . SER A 1 118 ? -26.147 7.303 34.445 1.00 72.38 118 SER A C 1
ATOM 894 O O . SER A 1 118 ? -26.640 6.730 33.471 1.00 72.38 118 SER A O 1
ATOM 896 N N . THR A 1 119 ? -25.142 8.166 34.332 1.00 72.56 119 THR A N 1
ATOM 897 C CA . THR A 1 119 ? -24.496 8.496 33.060 1.00 72.56 119 THR A CA 1
ATOM 898 C C . THR A 1 119 ? -23.009 8.210 33.117 1.00 72.56 119 THR A C 1
ATOM 900 O O . THR A 1 119 ? -22.367 8.489 34.127 1.00 72.56 119 THR A O 1
ATOM 903 N N . ASN A 1 120 ? -22.447 7.732 32.013 1.00 63.03 120 ASN A N 1
ATOM 904 C CA . ASN A 1 120 ? -21.009 7.608 31.824 1.00 63.03 120 ASN A CA 1
ATOM 905 C C . ASN A 1 120 ? -20.624 8.094 30.422 1.00 63.03 120 ASN A C 1
ATOM 907 O O . ASN A 1 120 ? -21.443 8.057 29.506 1.00 63.03 120 ASN A O 1
ATOM 911 N N . ASN A 1 121 ? -19.393 8.558 30.249 1.00 69.00 121 ASN A N 1
ATOM 912 C CA . ASN A 1 121 ? -18.894 9.048 28.973 1.00 69.00 121 ASN A CA 1
ATOM 913 C C . ASN A 1 121 ? -17.941 8.027 28.351 1.00 69.00 121 ASN A C 1
ATOM 915 O O . ASN A 1 121 ? -17.055 7.504 29.020 1.00 69.00 121 ASN A O 1
ATOM 919 N N . VAL A 1 122 ? -18.095 7.796 27.051 1.00 71.75 122 VAL A N 1
ATOM 920 C CA . VAL A 1 122 ? -17.162 7.034 26.219 1.00 71.75 122 VAL A CA 1
ATOM 921 C C . VAL A 1 122 ? -16.551 7.986 25.205 1.00 71.75 122 VAL A C 1
ATOM 923 O O . VAL A 1 122 ? -17.275 8.666 24.481 1.00 71.75 122 VAL A O 1
ATOM 926 N N . THR A 1 123 ? -15.226 8.039 25.139 1.00 65.94 123 THR A N 1
ATOM 927 C CA . THR A 1 123 ? -14.524 8.810 24.110 1.00 65.94 123 THR A CA 1
ATOM 928 C C . THR A 1 123 ? -14.153 7.892 22.955 1.00 65.94 123 THR A C 1
ATOM 930 O O . THR A 1 123 ? -13.470 6.890 23.143 1.00 65.94 123 THR A O 1
ATOM 933 N N . VAL A 1 124 ? -14.596 8.253 21.756 1.00 67.94 124 VAL A N 1
ATOM 934 C CA . VAL A 1 124 ? -14.216 7.626 20.492 1.00 67.94 124 VAL A CA 1
ATOM 935 C C . VAL A 1 124 ? -13.187 8.529 19.827 1.00 67.94 124 VAL A C 1
ATOM 937 O O . VAL A 1 124 ? -13.515 9.638 19.405 1.00 67.94 124 VAL A O 1
ATOM 940 N N . ASN A 1 125 ? -11.942 8.073 19.747 1.00 67.50 125 ASN A N 1
ATOM 941 C CA . ASN A 1 125 ? -10.885 8.806 19.057 1.00 67.50 125 ASN A CA 1
ATOM 942 C C . ASN A 1 125 ? -10.993 8.570 17.549 1.00 67.50 125 ASN A C 1
ATOM 944 O O . ASN A 1 125 ? -11.185 7.438 17.107 1.00 67.50 125 ASN A O 1
ATOM 948 N N . VAL A 1 126 ? -10.860 9.637 16.767 1.00 66.19 126 VAL A N 1
ATOM 949 C CA . VAL A 1 126 ? -10.665 9.530 15.321 1.00 66.19 126 VAL A CA 1
ATOM 950 C C . VAL A 1 126 ? -9.167 9.426 15.105 1.00 66.19 126 VAL A C 1
ATOM 952 O O . VAL A 1 126 ? -8.420 10.256 15.617 1.00 66.19 126 VAL A O 1
ATOM 955 N N . LEU A 1 127 ? -8.725 8.391 14.400 1.00 61.44 127 LEU A N 1
ATOM 956 C CA . LEU A 1 127 ? -7.316 8.218 14.065 1.00 61.44 127 LEU A CA 1
ATOM 957 C C . LEU A 1 127 ? -7.021 8.897 12.730 1.00 61.44 127 LEU A C 1
ATOM 959 O O . LEU A 1 127 ? -7.870 8.923 11.835 1.00 61.44 127 LEU A O 1
ATOM 963 N N . GLU A 1 128 ? -5.821 9.448 12.609 1.00 66.44 128 GLU A N 1
ATOM 964 C CA . GLU A 1 128 ? -5.319 9.949 11.338 1.00 66.44 128 GLU A CA 1
ATOM 965 C C . GLU A 1 128 ? -5.095 8.771 10.376 1.00 66.44 128 GLU A C 1
ATOM 967 O O . GLU A 1 128 ? -4.567 7.726 10.770 1.00 66.44 128 GLU A O 1
ATOM 972 N N . LYS A 1 129 ? -5.549 8.918 9.123 1.00 68.00 129 LYS A N 1
ATOM 973 C CA . LYS A 1 129 ? -5.228 7.984 8.037 1.00 68.00 129 LYS A CA 1
ATOM 974 C C . LYS A 1 129 ? -4.122 8.613 7.202 1.00 68.00 129 LYS A C 1
ATOM 976 O O . LYS A 1 129 ? -4.336 9.666 6.603 1.00 68.00 129 LYS A O 1
ATOM 981 N N . TYR A 1 130 ? -2.973 7.955 7.139 1.00 70.50 130 TYR A N 1
ATOM 982 C CA . TYR A 1 130 ? -1.893 8.341 6.240 1.00 70.50 130 TYR A CA 1
ATOM 983 C C . TYR A 1 130 ? -2.159 7.749 4.863 1.00 70.50 130 TYR A C 1
ATOM 985 O O . TYR A 1 130 ? -2.650 6.627 4.743 1.00 70.50 130 TYR A O 1
ATOM 993 N N . SER A 1 131 ? -1.856 8.515 3.822 1.00 66.25 131 SER A N 1
ATOM 994 C CA . SER A 1 131 ? -1.891 8.027 2.446 1.00 66.25 131 SER A CA 1
ATOM 995 C C . SER A 1 131 ? -0.506 8.175 1.845 1.00 66.25 131 SER A C 1
ATOM 997 O O . SER A 1 131 ? 0.136 9.211 2.020 1.00 66.25 131 SER A O 1
ATOM 999 N N . ALA A 1 132 ? -0.049 7.134 1.167 1.00 67.56 132 ALA A N 1
ATOM 1000 C CA . ALA A 1 132 ? 1.203 7.128 0.435 1.00 67.56 132 ALA A CA 1
ATOM 1001 C C . ALA A 1 132 ? 0.943 6.635 -0.987 1.00 67.56 132 ALA A C 1
ATOM 1003 O O . ALA A 1 132 ? 0.186 5.686 -1.173 1.00 67.56 132 ALA A O 1
ATOM 1004 N N . SER A 1 133 ? 1.597 7.253 -1.965 1.00 65.56 133 SER A N 1
ATOM 1005 C CA . SER A 1 133 ? 1.612 6.763 -3.342 1.00 65.56 133 SER A CA 1
ATOM 1006 C C . SER A 1 133 ? 3.021 6.326 -3.692 1.00 65.56 133 SER A C 1
ATOM 1008 O O . SER A 1 133 ? 3.992 7.021 -3.386 1.00 65.56 133 SER A O 1
ATOM 1010 N N . ILE A 1 134 ? 3.130 5.181 -4.351 1.00 70.06 134 ILE A N 1
ATOM 1011 C CA . ILE A 1 134 ? 4.393 4.669 -4.862 1.00 70.06 134 ILE A CA 1
ATOM 1012 C C . ILE A 1 134 ? 4.218 4.299 -6.331 1.00 70.06 134 ILE A C 1
ATOM 1014 O O . ILE A 1 134 ? 3.322 3.536 -6.692 1.00 70.06 134 ILE A O 1
ATOM 1018 N N . ALA A 1 135 ? 5.093 4.835 -7.185 1.00 59.06 135 ALA A N 1
ATOM 1019 C CA . ALA A 1 135 ? 5.283 4.278 -8.519 1.00 59.06 135 ALA A CA 1
ATOM 1020 C C . ALA A 1 135 ? 5.712 2.819 -8.341 1.00 59.06 135 ALA A C 1
ATOM 1022 O O . ALA A 1 135 ? 6.559 2.570 -7.486 1.00 59.06 135 ALA A O 1
ATOM 1023 N N . ALA A 1 136 ? 5.118 1.891 -9.095 1.00 57.00 136 ALA A N 1
ATOM 1024 C CA . ALA A 1 136 ? 5.269 0.429 -9.027 1.00 57.00 136 ALA A CA 1
ATOM 1025 C C . ALA A 1 136 ? 6.723 -0.099 -9.152 1.00 57.00 136 ALA A C 1
ATOM 1027 O O . ALA A 1 136 ? 7.057 -0.883 -10.038 1.00 57.00 136 ALA A O 1
ATOM 1028 N N . LYS A 1 137 ? 7.616 0.327 -8.257 1.00 61.38 137 LYS A N 1
ATOM 1029 C CA . LYS A 1 137 ? 9.057 0.161 -8.351 1.00 61.38 137 LYS A CA 1
ATOM 1030 C C . LYS A 1 137 ? 9.553 -0.837 -7.307 1.00 61.38 137 LYS A C 1
ATOM 1032 O O . LYS A 1 137 ? 9.324 -0.644 -6.108 1.00 61.38 137 LYS A O 1
ATOM 1037 N N . PRO A 1 138 ? 10.295 -1.879 -7.713 1.00 45.78 138 PRO A N 1
ATOM 1038 C CA . PRO A 1 138 ? 10.947 -2.790 -6.780 1.00 45.78 138 PRO A CA 1
ATOM 1039 C C . PRO A 1 138 ? 11.885 -2.058 -5.804 1.00 45.78 138 PRO A C 1
ATOM 1041 O O . PRO A 1 138 ? 12.686 -1.218 -6.211 1.00 45.78 138 PRO A O 1
ATOM 1044 N N . GLY A 1 139 ? 11.806 -2.392 -4.511 1.00 50.00 139 GLY A N 1
ATOM 1045 C CA . GLY A 1 139 ? 12.758 -1.933 -3.487 1.00 50.00 139 GLY A CA 1
ATOM 1046 C C . GLY A 1 139 ? 12.658 -0.457 -3.083 1.00 50.00 139 GLY A C 1
ATOM 1047 O O . GLY A 1 139 ? 13.558 0.043 -2.410 1.00 50.00 139 GLY A O 1
ATOM 1048 N N . THR A 1 140 ? 11.596 0.249 -3.480 1.00 60.09 140 THR A N 1
ATOM 1049 C CA . THR A 1 140 ? 11.396 1.658 -3.110 1.00 60.09 140 THR A CA 1
ATOM 1050 C C . THR A 1 140 ? 10.633 1.766 -1.791 1.00 60.09 140 THR A C 1
ATOM 1052 O O . THR A 1 140 ? 9.666 1.042 -1.554 1.00 60.09 140 THR A O 1
ATOM 1055 N N . VAL A 1 141 ? 11.091 2.661 -0.914 1.00 64.44 141 VAL A N 1
ATOM 1056 C CA . VAL A 1 141 ? 10.377 3.007 0.321 1.00 64.44 141 VAL A CA 1
ATOM 1057 C C . VAL A 1 141 ? 9.047 3.644 -0.064 1.00 64.44 141 VAL A C 1
ATOM 1059 O O . VAL A 1 141 ? 9.026 4.655 -0.759 1.00 64.44 141 VAL A O 1
ATOM 1062 N N . VAL A 1 142 ? 7.953 3.036 0.387 1.00 66.38 142 VAL A N 1
ATOM 1063 C CA . VAL A 1 142 ? 6.577 3.474 0.126 1.00 66.38 142 VAL A CA 1
ATOM 1064 C C . VAL A 1 142 ? 6.321 4.815 0.799 1.00 66.38 142 VAL A C 1
ATOM 1066 O O . VAL A 1 142 ? 5.788 5.744 0.205 1.00 66.38 142 VAL A O 1
ATOM 1069 N N . THR A 1 143 ? 6.706 4.900 2.068 1.00 68.69 143 THR A N 1
ATOM 1070 C CA . THR A 1 143 ? 6.651 6.114 2.870 1.00 68.69 143 THR A CA 1
ATOM 1071 C C . THR A 1 143 ? 7.509 5.932 4.115 1.00 68.69 143 THR A C 1
ATOM 1073 O O . THR A 1 143 ? 7.837 4.808 4.508 1.00 68.69 143 THR A O 1
ATOM 1076 N N . THR A 1 144 ? 7.868 7.042 4.742 1.00 64.69 144 THR A N 1
ATOM 1077 C CA . THR A 1 144 ? 8.404 7.069 6.100 1.00 64.69 144 THR A CA 1
ATOM 1078 C C . THR A 1 144 ? 7.347 7.680 6.994 1.00 64.69 144 THR A C 1
ATOM 1080 O O . THR A 1 144 ? 6.930 8.817 6.758 1.00 64.69 144 THR A O 1
ATOM 1083 N N . LEU A 1 145 ? 6.917 6.942 8.013 1.00 67.69 145 LEU A N 1
ATOM 1084 C CA . LEU A 1 145 ? 6.015 7.508 9.007 1.00 67.69 145 LEU A CA 1
ATOM 1085 C C . LEU A 1 145 ? 6.724 8.653 9.749 1.00 67.69 145 LEU A C 1
ATOM 1087 O O . LEU A 1 145 ? 7.856 8.463 10.205 1.00 67.69 145 LEU A O 1
ATOM 1091 N N . PRO A 1 146 ? 6.097 9.836 9.861 1.00 61.03 146 PRO A N 1
ATOM 1092 C CA . PRO A 1 146 ? 6.648 10.920 10.656 1.00 61.03 146 PRO A CA 1
ATOM 1093 C C . PRO A 1 146 ? 6.791 10.482 12.118 1.00 61.03 146 PRO A C 1
ATOM 1095 O O . PRO A 1 146 ? 5.849 9.948 12.705 1.00 61.03 146 PRO A O 1
ATOM 1098 N N . ALA A 1 147 ? 7.951 10.751 12.726 1.00 53.91 147 ALA A N 1
ATOM 1099 C CA . ALA A 1 147 ? 8.154 10.545 14.163 1.00 53.91 147 ALA A CA 1
ATOM 1100 C C . ALA A 1 147 ? 7.173 11.386 15.009 1.00 53.91 147 ALA A C 1
ATOM 1102 O O . ALA A 1 147 ? 6.840 11.022 16.129 1.00 53.91 147 ALA A O 1
ATOM 1103 N N . ASP A 1 148 ? 6.674 12.488 14.449 1.00 52.97 148 ASP A N 1
ATOM 1104 C CA . ASP A 1 148 ? 5.708 13.429 15.014 1.00 52.97 148 ASP A CA 1
ATOM 1105 C C . ASP A 1 148 ? 4.271 13.225 14.495 1.00 52.97 148 ASP A C 1
ATOM 1107 O O . ASP A 1 148 ? 3.444 14.110 14.676 1.00 52.97 148 ASP A O 1
ATOM 1111 N N . GLY A 1 149 ? 3.954 12.070 13.883 1.00 48.94 149 GLY A N 1
ATOM 1112 C CA . GLY A 1 149 ? 2.572 11.649 13.571 1.00 48.94 149 GLY A CA 1
ATOM 1113 C C . GLY A 1 149 ? 1.744 11.285 14.814 1.00 48.94 149 GLY A C 1
ATOM 1114 O O . GLY A 1 149 ? 0.520 11.158 14.769 1.00 48.94 149 GLY A O 1
ATOM 1115 N N . TYR A 1 150 ? 2.412 11.191 15.964 1.00 52.28 150 TYR A N 1
ATOM 1116 C CA . TYR A 1 150 ? 1.773 11.373 17.259 1.00 52.28 150 TYR A CA 1
ATOM 1117 C C . TYR A 1 150 ? 1.146 12.778 17.305 1.00 52.28 150 TYR A C 1
ATOM 1119 O O . TYR A 1 150 ? 1.512 13.647 16.526 1.00 52.28 150 TYR A O 1
ATOM 1127 N N . ASN A 1 151 ? 0.222 13.089 18.218 1.00 51.16 151 ASN A N 1
ATOM 1128 C CA . ASN A 1 151 ? -0.040 14.515 18.470 1.00 51.16 151 ASN A CA 1
ATOM 1129 C C . ASN A 1 151 ? 1.319 15.252 18.595 1.00 51.16 151 ASN A C 1
ATOM 1131 O O . ASN A 1 151 ? 2.256 14.678 19.149 1.00 51.16 151 ASN A O 1
ATOM 1135 N N . ALA A 1 152 ? 1.459 16.460 18.043 1.00 53.03 152 ALA A N 1
ATOM 1136 C CA . ALA A 1 152 ? 2.751 17.154 17.887 1.00 53.03 152 ALA A CA 1
ATOM 1137 C C . ALA A 1 152 ? 3.523 17.440 19.208 1.00 53.03 152 ALA A C 1
ATOM 1139 O O . ALA A 1 152 ? 4.474 18.215 19.226 1.00 53.03 152 ALA A O 1
ATOM 1140 N N . ASN A 1 153 ? 3.102 16.850 20.331 1.00 59.69 153 ASN A N 1
ATOM 1141 C CA . ASN A 1 153 ? 3.598 17.040 21.683 1.00 59.69 153 ASN A CA 1
ATOM 1142 C C . ASN A 1 153 ? 4.307 15.811 22.2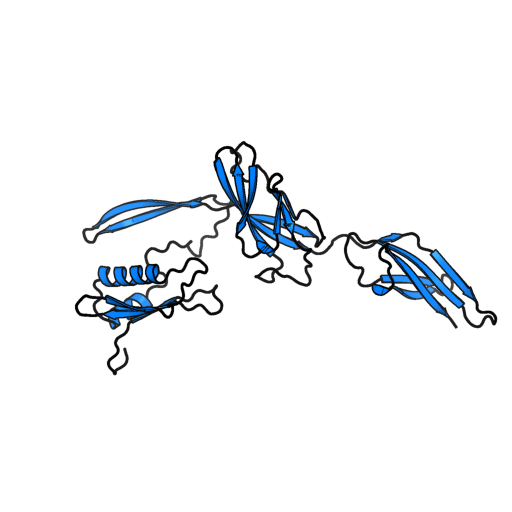80 1.00 59.69 153 ASN A C 1
ATOM 1144 O O . ASN A 1 153 ? 4.666 15.876 23.457 1.00 59.69 153 ASN A O 1
ATOM 1148 N N . VAL A 1 154 ? 4.510 14.704 21.550 1.00 64.44 154 VAL A N 1
ATOM 1149 C CA . VAL A 1 154 ? 5.313 13.581 22.078 1.00 64.44 154 VAL A CA 1
ATOM 1150 C C . VAL A 1 154 ? 6.729 13.590 21.549 1.00 64.44 154 VAL A C 1
ATOM 1152 O O . VAL A 1 154 ? 6.990 13.606 20.352 1.00 64.44 154 VAL A O 1
ATOM 1155 N N . THR A 1 155 ? 7.644 13.585 22.510 1.00 69.75 155 THR A N 1
ATOM 1156 C CA . THR A 1 155 ? 9.086 13.545 22.326 1.00 69.75 155 THR A CA 1
ATOM 1157 C C . THR A 1 155 ? 9.604 12.133 22.594 1.00 69.75 155 THR A C 1
ATOM 1159 O O . THR A 1 155 ? 8.920 11.307 23.202 1.00 69.75 155 THR A O 1
ATOM 1162 N N . GLY A 1 156 ? 10.826 11.853 22.143 1.00 77.31 156 GLY A N 1
ATOM 1163 C CA . GLY A 1 156 ? 11.509 10.586 22.401 1.00 77.31 156 GLY A CA 1
ATOM 1164 C C . GLY A 1 156 ? 11.894 9.836 21.133 1.00 77.31 156 GLY A C 1
ATOM 1165 O O . GLY A 1 156 ? 11.680 10.309 20.015 1.00 77.31 156 GLY A O 1
ATOM 1166 N N . THR A 1 157 ? 12.498 8.668 21.323 1.00 85.31 157 THR A N 1
ATOM 1167 C CA . THR A 1 157 ? 12.832 7.745 20.235 1.00 85.31 157 THR A CA 1
ATOM 1168 C C . THR A 1 157 ? 11.624 6.875 19.932 1.00 85.31 157 THR A C 1
ATOM 1170 O O . THR A 1 157 ? 11.023 6.315 20.848 1.00 85.31 157 THR A O 1
ATOM 1173 N N . PHE A 1 158 ? 11.285 6.730 18.653 1.00 87.81 158 PHE A N 1
ATOM 1174 C CA . PHE A 1 158 ? 10.153 5.918 18.221 1.00 87.81 158 PHE A CA 1
ATOM 1175 C C . PHE A 1 158 ? 10.606 4.567 17.675 1.00 87.81 158 PHE A C 1
ATOM 1177 O O . PHE A 1 158 ? 11.613 4.461 16.975 1.00 87.81 158 PHE A O 1
ATOM 1184 N N . THR A 1 159 ? 9.822 3.543 17.994 1.00 91.56 159 THR A N 1
ATOM 1185 C CA . THR A 1 159 ? 9.908 2.202 17.421 1.00 91.56 159 THR A CA 1
ATOM 1186 C C . THR A 1 159 ? 8.641 1.891 16.636 1.00 91.56 159 THR A C 1
ATOM 1188 O O . THR A 1 159 ? 7.542 2.256 17.056 1.00 91.56 159 THR A O 1
ATOM 1191 N N . TYR A 1 160 ? 8.805 1.236 15.489 1.00 91.62 160 TYR A N 1
ATOM 1192 C CA . TYR A 1 160 ? 7.728 0.963 14.536 1.00 91.62 160 TYR A CA 1
ATOM 1193 C C . TYR A 1 160 ? 7.522 -0.543 14.365 1.00 91.62 160 TYR A C 1
ATOM 1195 O O . TYR A 1 160 ? 8.489 -1.292 14.222 1.00 91.62 160 TYR A O 1
ATOM 1203 N N . SER A 1 161 ? 6.269 -0.998 14.353 1.00 94.44 161 SER A N 1
ATOM 1204 C CA . SER A 1 161 ? 5.919 -2.399 14.079 1.00 94.44 161 SER A CA 1
ATOM 1205 C C . SER A 1 161 ? 4.572 -2.508 13.369 1.00 94.44 161 SER A C 1
ATOM 1207 O O . SER A 1 161 ? 3.650 -1.760 13.676 1.00 94.44 161 SER A O 1
ATOM 1209 N N . ILE A 1 162 ? 4.447 -3.425 12.410 1.00 94.00 162 ILE A N 1
ATOM 1210 C CA . ILE A 1 162 ? 3.156 -3.726 11.777 1.00 94.00 162 ILE A CA 1
ATOM 1211 C C . ILE A 1 162 ? 2.335 -4.556 12.767 1.00 94.00 162 ILE A C 1
ATOM 1213 O O . ILE A 1 162 ? 2.820 -5.567 13.273 1.00 94.00 162 ILE A O 1
ATOM 1217 N N . VAL A 1 163 ? 1.113 -4.115 13.057 1.00 93.62 163 VAL A N 1
ATOM 1218 C CA . VAL A 1 163 ? 0.218 -4.754 14.042 1.00 93.62 163 VAL A CA 1
ATOM 1219 C C . VAL A 1 163 ? -1.106 -5.218 13.449 1.00 93.62 163 VAL A C 1
ATOM 1221 O O . VAL A 1 163 ? -1.861 -5.912 14.125 1.00 93.62 163 VAL A O 1
ATOM 1224 N N . GLY A 1 164 ? -1.393 -4.851 12.202 1.00 92.06 164 GLY A N 1
ATOM 1225 C CA . GLY A 1 164 ? -2.630 -5.224 11.535 1.00 92.06 164 GLY A CA 1
ATOM 1226 C C . GLY A 1 164 ? -2.775 -4.567 10.171 1.00 92.06 164 GLY A C 1
ATOM 1227 O O . GLY A 1 164 ? -1.803 -4.086 9.588 1.00 92.06 164 GLY A O 1
ATOM 1228 N N . GLY A 1 165 ? -4.012 -4.527 9.689 1.00 86.19 165 GLY A N 1
ATOM 1229 C CA . GLY A 1 165 ? -4.354 -4.144 8.323 1.00 86.19 165 GLY A CA 1
ATOM 1230 C C . GLY A 1 165 ? -4.516 -5.365 7.425 1.00 86.19 165 GLY A C 1
ATOM 1231 O O . GLY A 1 165 ? -3.818 -6.371 7.582 1.00 86.19 165 GLY A O 1
ATOM 1232 N N . VAL A 1 166 ? -5.478 -5.270 6.510 1.00 85.88 166 VAL A N 1
ATOM 1233 C CA . VAL A 1 166 ? -5.906 -6.376 5.645 1.00 85.88 166 VAL A CA 1
ATOM 1234 C C . VAL A 1 166 ? -4.759 -6.852 4.748 1.00 85.88 166 VAL A C 1
ATOM 1236 O O . VAL A 1 166 ? -4.638 -8.045 4.490 1.00 85.88 166 VAL A O 1
ATOM 1239 N N . ASP A 1 167 ? -3.860 -5.941 4.371 1.00 86.25 167 ASP A N 1
ATOM 1240 C CA . ASP A 1 167 ? -2.754 -6.213 3.452 1.00 86.25 167 ASP A CA 1
ATOM 1241 C C . ASP A 1 167 ? -1.390 -6.291 4.163 1.00 86.25 167 ASP A C 1
ATOM 1243 O O . ASP A 1 167 ? -0.339 -6.264 3.521 1.00 86.25 167 ASP A O 1
ATOM 1247 N N . SER A 1 168 ? -1.386 -6.391 5.498 1.00 90.62 168 SER A N 1
ATOM 1248 C CA . SER A 1 168 ? -0.183 -6.341 6.350 1.00 90.62 168 SER A CA 1
ATOM 1249 C C . SER A 1 168 ? 0.914 -7.333 5.964 1.00 90.62 168 SER A C 1
ATOM 1251 O O . SER A 1 168 ? 2.098 -6.987 5.988 1.00 90.62 168 SER A O 1
ATOM 1253 N N . ASP A 1 169 ? 0.540 -8.536 5.529 1.00 91.19 169 ASP A N 1
ATOM 1254 C CA . ASP A 1 169 ? 1.483 -9.575 5.114 1.00 91.19 169 ASP A CA 1
ATOM 1255 C C . ASP A 1 169 ? 2.321 -9.189 3.889 1.00 91.19 169 ASP A C 1
ATOM 1257 O O . ASP A 1 169 ? 3.383 -9.779 3.664 1.00 91.19 169 ASP A O 1
ATOM 1261 N N . LEU A 1 170 ? 1.900 -8.182 3.122 1.00 88.44 170 LEU A N 1
ATOM 1262 C CA . LEU A 1 170 ? 2.602 -7.695 1.937 1.00 88.44 170 LEU A CA 1
ATOM 1263 C C . LEU A 1 170 ? 3.716 -6.693 2.262 1.00 88.44 170 LEU A C 1
ATOM 1265 O O . LEU A 1 170 ? 4.495 -6.362 1.362 1.00 88.44 170 LEU A O 1
ATOM 1269 N N . PHE A 1 171 ? 3.827 -6.248 3.517 1.00 90.56 171 PHE A N 1
ATOM 1270 C CA . PHE A 1 171 ? 4.727 -5.175 3.932 1.00 90.56 171 PHE A CA 1
ATOM 1271 C C . PHE A 1 171 ? 5.750 -5.591 4.986 1.00 90.56 171 PHE A C 1
ATOM 1273 O O . PHE A 1 171 ? 5.554 -6.513 5.775 1.00 90.56 171 PHE A O 1
ATOM 1280 N N . GLU A 1 172 ? 6.840 -4.834 5.021 1.00 92.88 172 GLU A N 1
ATOM 1281 C CA . GLU A 1 172 ? 7.818 -4.786 6.102 1.00 92.88 172 GLU A CA 1
ATOM 1282 C C . GLU A 1 172 ? 8.028 -3.329 6.519 1.00 92.88 172 GLU A C 1
ATOM 1284 O O . GLU A 1 172 ? 7.941 -2.421 5.691 1.00 92.88 172 GLU A O 1
ATOM 1289 N N . VAL A 1 173 ? 8.307 -3.102 7.804 1.00 93.00 173 VAL A N 1
ATOM 1290 C CA . VAL A 1 173 ? 8.627 -1.775 8.339 1.00 93.00 173 VAL A CA 1
ATOM 1291 C C . VAL A 1 173 ? 9.987 -1.802 9.021 1.00 93.00 173 VAL A C 1
ATOM 1293 O O . VAL A 1 173 ? 10.285 -2.693 9.817 1.00 93.00 173 VAL A O 1
ATOM 1296 N N . ASN A 1 174 ? 10.822 -0.808 8.733 1.00 92.50 174 ASN A N 1
ATOM 1297 C CA . ASN A 1 174 ? 12.045 -0.601 9.489 1.00 92.50 174 ASN A CA 1
ATOM 1298 C C . ASN A 1 174 ? 11.695 -0.068 10.883 1.00 92.50 174 ASN A C 1
ATOM 1300 O O . ASN A 1 174 ? 11.157 1.033 11.022 1.00 92.50 174 ASN A O 1
ATOM 1304 N N . SER A 1 175 ? 12.049 -0.826 11.919 1.00 92.56 175 SER A N 1
ATOM 1305 C CA . SER A 1 175 ? 11.664 -0.533 13.301 1.00 92.56 175 SER A CA 1
ATOM 1306 C C . SER A 1 175 ? 12.216 0.776 13.857 1.00 92.56 175 SER A C 1
ATOM 1308 O O . SER A 1 175 ? 11.725 1.230 14.881 1.00 92.56 175 SER A O 1
ATOM 1310 N N . THR A 1 176 ? 13.235 1.370 13.233 1.00 89.06 176 THR A N 1
ATOM 1311 C CA . THR A 1 176 ? 13.895 2.592 13.717 1.00 89.06 176 THR A CA 1
ATOM 1312 C C . THR A 1 176 ? 13.565 3.802 12.853 1.00 89.06 176 THR A C 1
ATOM 1314 O O . THR A 1 176 ? 13.397 4.898 13.378 1.00 89.06 176 THR A O 1
ATOM 1317 N N . THR A 1 177 ? 13.468 3.627 11.534 1.00 86.50 177 THR A N 1
ATOM 1318 C CA . THR A 1 177 ? 13.217 4.742 10.608 1.00 86.50 177 THR A CA 1
ATOM 1319 C C . THR A 1 177 ? 11.749 4.901 10.227 1.00 86.50 177 THR A C 1
ATOM 1321 O O . THR A 1 177 ? 11.400 5.906 9.617 1.00 86.50 177 THR A O 1
ATOM 1324 N N . GLY A 1 178 ? 10.899 3.912 10.522 1.00 85.31 178 GLY A N 1
ATOM 1325 C CA . GLY A 1 178 ? 9.499 3.908 10.092 1.00 85.31 178 GLY A CA 1
ATOM 1326 C C . GLY A 1 178 ? 9.326 3.766 8.578 1.00 85.31 178 GLY A C 1
ATOM 1327 O O . GLY A 1 178 ? 8.233 4.006 8.066 1.00 85.31 178 GLY A O 1
ATOM 1328 N N . ALA A 1 179 ? 10.391 3.402 7.851 1.00 84.94 179 ALA A N 1
ATOM 1329 C CA . ALA A 1 179 ? 10.334 3.154 6.417 1.00 84.94 179 ALA A CA 1
ATOM 1330 C C . ALA A 1 179 ? 9.508 1.896 6.143 1.00 84.94 179 ALA A C 1
ATOM 1332 O O . ALA A 1 179 ? 9.900 0.798 6.540 1.00 84.94 179 ALA A O 1
ATOM 1333 N N . LEU A 1 180 ? 8.375 2.076 5.472 1.00 86.81 180 LEU A N 1
ATOM 1334 C CA . LEU A 1 180 ? 7.483 1.009 5.040 1.00 86.81 180 LEU A CA 1
ATOM 1335 C C . LEU A 1 180 ? 7.844 0.588 3.610 1.00 86.81 180 LEU A C 1
ATOM 1337 O O . LEU A 1 180 ? 7.992 1.436 2.728 1.00 86.81 180 LEU A O 1
ATOM 1341 N N . THR A 1 181 ? 7.969 -0.712 3.365 1.00 86.62 181 THR A N 1
ATOM 1342 C CA . THR A 1 181 ? 8.300 -1.284 2.051 1.00 86.62 181 THR A CA 1
ATOM 1343 C C . THR A 1 181 ? 7.427 -2.489 1.749 1.00 86.62 181 THR A C 1
ATOM 1345 O O . THR A 1 181 ? 7.090 -3.251 2.652 1.00 86.62 181 THR A O 1
ATOM 1348 N N . PHE A 1 182 ? 7.115 -2.720 0.476 1.00 86.81 182 PHE A N 1
ATOM 1349 C CA . PHE A 1 182 ? 6.558 -4.004 0.058 1.00 86.81 182 PHE A CA 1
ATOM 1350 C C . PHE A 1 182 ? 7.619 -5.111 0.131 1.00 86.81 182 PHE A C 1
ATOM 1352 O O . PHE A 1 182 ? 8.750 -4.913 -0.315 1.00 86.81 182 PHE A O 1
ATOM 1359 N N . LYS A 1 183 ? 7.234 -6.306 0.594 1.00 86.31 183 LYS A N 1
ATOM 1360 C CA . LYS A 1 183 ? 8.086 -7.512 0.551 1.00 86.31 183 LYS A CA 1
ATOM 1361 C C . LYS A 1 183 ? 8.416 -7.938 -0.877 1.00 86.31 183 LYS A C 1
ATOM 1363 O O . LYS A 1 183 ? 9.493 -8.447 -1.164 1.00 86.31 183 LYS A O 1
ATOM 1368 N N . THR A 1 184 ? 7.451 -7.762 -1.777 1.00 80.06 184 THR A N 1
ATOM 1369 C CA . THR A 1 184 ? 7.558 -8.076 -3.205 1.00 80.06 184 THR A CA 1
ATOM 1370 C C . THR A 1 184 ? 6.994 -6.922 -4.013 1.00 80.06 184 THR A C 1
ATOM 1372 O O . THR A 1 184 ? 5.977 -6.347 -3.627 1.00 80.06 184 THR A O 1
ATOM 1375 N N . ALA A 1 185 ? 7.641 -6.592 -5.132 1.00 71.56 185 ALA A N 1
ATOM 1376 C CA . ALA A 1 185 ? 7.178 -5.528 -6.017 1.00 71.56 185 ALA A CA 1
ATOM 1377 C C . A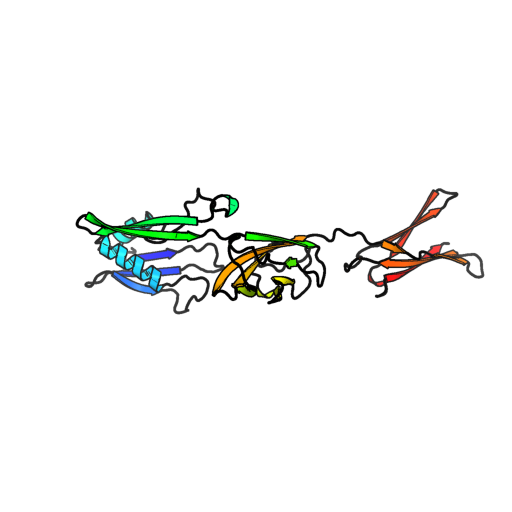LA A 1 185 ? 5.713 -5.749 -6.430 1.00 71.56 185 ALA A C 1
ATOM 1379 O O . ALA A 1 185 ? 5.298 -6.884 -6.678 1.00 71.56 185 ALA A O 1
ATOM 1380 N N . LYS A 1 186 ? 4.942 -4.661 -6.483 1.00 76.50 186 LYS A N 1
ATOM 1381 C CA . LYS A 1 186 ? 3.539 -4.655 -6.911 1.00 76.50 186 LYS A CA 1
ATOM 1382 C C . LYS A 1 186 ? 3.416 -3.938 -8.241 1.00 76.50 186 LYS A C 1
ATOM 1384 O O . LYS A 1 186 ? 4.139 -2.980 -8.484 1.00 76.50 186 LYS A O 1
ATOM 1389 N N . THR A 1 187 ? 2.497 -4.408 -9.074 1.00 70.38 187 THR A N 1
ATOM 1390 C CA . THR A 1 187 ? 2.179 -3.827 -10.379 1.00 70.38 187 THR A CA 1
ATOM 1391 C C . THR A 1 187 ? 0.707 -3.469 -10.410 1.00 70.38 187 THR A C 1
ATOM 1393 O O . THR A 1 187 ? -0.117 -4.268 -9.966 1.00 70.38 187 THR A O 1
ATOM 1396 N N . ILE A 1 188 ? 0.376 -2.323 -10.997 1.00 72.06 188 ILE A N 1
ATOM 1397 C CA . ILE A 1 188 ? -1.012 -1.861 -11.116 1.00 72.06 188 ILE A CA 1
ATOM 1398 C C . ILE A 1 188 ? -1.907 -2.821 -11.920 1.00 72.06 188 ILE A C 1
ATOM 1400 O O . ILE A 1 188 ? -3.096 -2.934 -11.640 1.00 72.06 188 ILE A O 1
ATOM 1404 N N . ASP A 1 189 ? -1.325 -3.552 -12.878 1.00 69.50 189 ASP A N 1
ATOM 1405 C CA . ASP A 1 189 ? -2.051 -4.462 -13.777 1.00 69.50 189 ASP A CA 1
ATOM 1406 C C . ASP A 1 189 ? -2.457 -5.788 -13.110 1.00 69.50 189 ASP A C 1
ATOM 1408 O O . ASP A 1 189 ? -3.225 -6.565 -13.677 1.00 69.50 189 ASP A O 1
ATOM 1412 N N . ASN A 1 190 ? -1.943 -6.063 -11.909 1.00 70.88 190 ASN A N 1
ATOM 1413 C CA . ASN A 1 190 ? -2.273 -7.256 -11.137 1.00 70.88 190 ASN A CA 1
ATOM 1414 C C . ASN A 1 190 ? -2.337 -6.903 -9.642 1.00 70.88 190 ASN A C 1
ATOM 1416 O O . ASN A 1 190 ? -1.399 -7.235 -8.901 1.00 70.88 190 ASN A O 1
ATOM 1420 N N . PRO A 1 191 ? -3.406 -6.206 -9.204 1.00 76.69 191 PRO A N 1
ATOM 1421 C CA . PRO A 1 191 ? -3.622 -5.928 -7.794 1.00 76.69 191 PRO A CA 1
ATOM 1422 C C . PRO A 1 191 ? -3.704 -7.242 -7.021 1.00 76.69 191 PRO A C 1
ATOM 1424 O O . PRO A 1 191 ? -4.309 -8.218 -7.468 1.00 76.69 191 PRO A O 1
ATOM 1427 N N . VAL A 1 192 ? -3.060 -7.267 -5.861 1.00 78.88 192 VAL A N 1
ATOM 1428 C CA . VAL A 1 192 ? -3.124 -8.395 -4.920 1.00 78.88 192 VAL A CA 1
ATOM 1429 C C . VAL A 1 192 ? -3.636 -7.953 -3.553 1.00 78.88 192 VAL A C 1
ATOM 1431 O O . VAL A 1 192 ? -3.586 -8.742 -2.613 1.00 78.88 192 VAL A O 1
ATOM 1434 N N . ASP A 1 193 ? -4.088 -6.699 -3.441 1.00 77.06 193 ASP A N 1
ATOM 1435 C CA . ASP A 1 193 ? -4.837 -6.229 -2.282 1.00 77.06 193 ASP A CA 1
ATOM 1436 C C . ASP A 1 193 ? -6.199 -6.926 -2.221 1.00 77.06 193 ASP A C 1
ATOM 1438 O O . ASP A 1 193 ? -6.748 -7.379 -3.232 1.00 77.06 193 ASP A O 1
ATOM 1442 N N . SER A 1 194 ? -6.745 -7.034 -1.015 1.00 75.69 194 SER A N 1
ATOM 1443 C CA . SER A 1 194 ? -7.981 -7.793 -0.801 1.00 75.69 194 SER A CA 1
ATOM 1444 C C . SER A 1 194 ? -9.223 -7.142 -1.426 1.00 75.69 194 SER A C 1
ATOM 1446 O O . SER A 1 194 ? -10.198 -7.845 -1.699 1.00 75.69 194 SER A O 1
ATOM 1448 N N . SER A 1 195 ? -9.209 -5.825 -1.656 1.00 79.56 195 SER A N 1
ATOM 1449 C CA . SER A 1 195 ? -10.287 -5.073 -2.318 1.00 79.56 195 SER A CA 1
ATOM 1450 C C . SER A 1 195 ? -10.186 -5.068 -3.846 1.00 79.56 195 SER A C 1
ATOM 1452 O O . SER A 1 195 ? -11.170 -4.741 -4.513 1.00 79.56 195 SER A O 1
ATOM 1454 N N . MET A 1 196 ? -9.039 -5.470 -4.396 1.00 79.62 196 MET A N 1
ATOM 1455 C CA . MET A 1 196 ? -8.664 -5.361 -5.807 1.00 79.62 196 MET A CA 1
ATOM 1456 C C . MET A 1 196 ? -8.764 -3.930 -6.363 1.00 79.62 196 MET A C 1
ATOM 1458 O O . MET A 1 196 ? -9.076 -3.740 -7.541 1.00 79.62 196 MET A O 1
ATOM 1462 N N . ASP A 1 197 ? -8.519 -2.918 -5.530 1.00 78.75 197 ASP A N 1
ATOM 1463 C CA . ASP A 1 197 ? -8.661 -1.500 -5.884 1.00 78.75 197 ASP A CA 1
ATOM 1464 C C . ASP A 1 197 ? -7.324 -0.741 -5.958 1.00 78.75 197 ASP A C 1
ATOM 1466 O O . ASP A 1 197 ? -7.322 0.471 -6.185 1.00 78.75 197 ASP A O 1
ATOM 1470 N N . ASN A 1 198 ? -6.190 -1.450 -5.848 1.00 79.00 198 ASN A N 1
ATOM 1471 C CA . ASN A 1 198 ? -4.831 -0.896 -5.791 1.00 79.00 198 ASN A CA 1
ATOM 1472 C C . ASN A 1 198 ? -4.568 -0.002 -4.566 1.00 79.00 198 ASN A C 1
ATOM 1474 O O . ASN A 1 198 ? -3.571 0.730 -4.551 1.00 79.00 198 ASN A O 1
ATOM 1478 N N . ILE A 1 199 ? -5.418 -0.078 -3.536 1.00 83.38 199 ILE A N 1
ATOM 1479 C CA . ILE A 1 199 ? -5.216 0.574 -2.244 1.00 83.38 199 ILE A CA 1
ATOM 1480 C C . ILE A 1 199 ? -4.942 -0.510 -1.201 1.00 83.38 199 ILE A C 1
ATOM 1482 O O . ILE A 1 199 ? -5.810 -1.290 -0.841 1.00 83.38 199 ILE A O 1
ATOM 1486 N N . TYR A 1 200 ? -3.717 -0.534 -0.689 1.00 85.12 200 TYR A N 1
ATOM 1487 C CA . TYR A 1 200 ? -3.270 -1.512 0.295 1.00 85.12 200 TYR A CA 1
ATOM 1488 C C . TYR A 1 200 ? -3.327 -0.895 1.696 1.00 85.12 200 TYR A C 1
ATOM 1490 O O . TYR A 1 200 ? -2.638 0.094 1.963 1.00 85.12 200 TYR A O 1
ATOM 1498 N N . ASP A 1 201 ? -4.128 -1.462 2.595 1.00 85.38 201 ASP A N 1
ATOM 1499 C CA . ASP A 1 201 ? -4.331 -0.946 3.950 1.00 85.38 201 ASP A CA 1
ATOM 1500 C C . ASP A 1 201 ? -3.475 -1.712 4.982 1.00 85.38 201 ASP A C 1
ATOM 1502 O O . ASP A 1 201 ? -3.638 -2.915 5.212 1.00 85.38 201 ASP A O 1
ATOM 1506 N N . VAL A 1 202 ? -2.591 -0.986 5.675 1.00 88.06 202 VAL A N 1
ATOM 1507 C CA . VAL A 1 202 ? -1.713 -1.502 6.741 1.00 88.06 202 VAL A CA 1
ATOM 1508 C C . VAL A 1 202 ? -1.837 -0.670 8.020 1.00 88.06 202 VAL A C 1
ATOM 1510 O O . VAL A 1 202 ? -2.014 0.547 7.982 1.00 88.06 202 VAL A O 1
ATOM 1513 N N . GLU A 1 203 ? -1.742 -1.319 9.179 1.00 87.12 203 GLU A N 1
ATOM 1514 C CA . GLU A 1 203 ? -1.766 -0.680 10.495 1.00 87.12 203 GLU A CA 1
ATOM 1515 C C . GLU A 1 203 ? -0.410 -0.827 11.191 1.00 87.12 203 GLU A C 1
ATOM 1517 O O . GLU A 1 203 ? 0.104 -1.934 11.378 1.00 87.12 203 GLU A O 1
ATOM 1522 N N . ILE A 1 204 ? 0.173 0.303 11.592 1.00 90.00 204 ILE A N 1
ATOM 1523 C CA . ILE A 1 204 ? 1.525 0.373 12.149 1.00 90.00 204 ILE A CA 1
ATOM 1524 C C . ILE A 1 204 ? 1.467 0.979 13.547 1.00 90.00 204 ILE A C 1
ATOM 1526 O O . ILE A 1 204 ? 0.992 2.096 13.738 1.00 90.00 204 ILE A O 1
ATOM 1530 N N . LEU A 1 205 ? 1.973 0.244 14.531 1.00 88.88 205 LEU A N 1
ATOM 1531 C CA . LEU A 1 205 ? 2.187 0.721 15.886 1.00 88.88 205 LEU A CA 1
ATOM 1532 C C . LEU A 1 205 ? 3.472 1.543 15.946 1.00 88.88 205 LEU A C 1
ATOM 1534 O O . LEU A 1 205 ? 4.554 1.050 15.624 1.00 88.88 205 LEU A O 1
ATOM 1538 N N . MET A 1 206 ? 3.330 2.776 16.416 1.00 87.94 206 MET A N 1
ATOM 1539 C CA . MET A 1 206 ? 4.408 3.689 16.767 1.00 87.94 206 MET A CA 1
ATOM 1540 C C . MET A 1 206 ? 4.484 3.756 18.289 1.00 87.94 206 MET A C 1
ATOM 1542 O O . MET A 1 206 ? 3.499 4.112 18.942 1.00 87.94 206 MET A O 1
ATOM 1546 N N . GLN A 1 207 ? 5.632 3.409 18.862 1.00 89.31 207 GLN A N 1
ATOM 1547 C CA . GLN A 1 207 ? 5.846 3.420 20.306 1.00 89.31 207 GLN A CA 1
ATOM 1548 C C . GLN A 1 207 ? 7.066 4.264 20.665 1.00 89.31 207 GLN A C 1
ATOM 1550 O O . GLN A 1 207 ? 8.172 4.000 20.197 1.00 89.31 207 GLN A O 1
ATOM 1555 N N . SER A 1 208 ? 6.847 5.273 21.505 1.00 86.94 208 SER A N 1
ATOM 1556 C CA . SER A 1 208 ? 7.894 6.114 22.079 1.00 86.94 208 SER A CA 1
ATOM 1557 C C . SER A 1 208 ? 8.543 5.417 23.276 1.00 86.94 208 SER A C 1
ATOM 1559 O O . SER A 1 208 ? 7.870 4.745 24.064 1.00 86.94 208 SER A O 1
ATOM 1561 N N . ASP A 1 209 ? 9.840 5.644 23.463 1.00 87.81 209 ASP A N 1
ATOM 1562 C CA . ASP A 1 209 ? 10.595 5.265 24.666 1.00 87.81 209 ASP A CA 1
ATOM 1563 C C . ASP A 1 209 ? 10.046 5.883 25.969 1.00 87.81 209 ASP A C 1
ATOM 1565 O O . ASP A 1 209 ? 10.316 5.381 27.060 1.00 87.81 209 ASP A O 1
ATOM 1569 N N . THR A 1 210 ? 9.207 6.916 25.870 1.00 84.56 210 THR A N 1
ATOM 1570 C CA . THR A 1 210 ? 8.474 7.507 27.000 1.00 84.56 210 THR A CA 1
ATOM 1571 C C . THR A 1 210 ? 7.213 6.723 27.400 1.00 84.56 210 THR A C 1
ATOM 1573 O O . THR A 1 210 ? 6.542 7.086 28.367 1.00 84.56 210 THR A O 1
ATOM 1576 N N . GLY A 1 211 ? 6.877 5.643 26.681 1.00 82.56 211 GLY A N 1
ATOM 1577 C CA . GLY A 1 211 ? 5.720 4.772 26.934 1.00 82.56 211 GLY A CA 1
ATOM 1578 C C . GLY A 1 211 ? 4.445 5.161 26.175 1.00 82.56 211 GLY A C 1
ATOM 1579 O O . GLY A 1 211 ? 3.462 4.419 26.191 1.00 82.56 211 GLY A O 1
ATOM 1580 N N . ALA A 1 212 ? 4.457 6.298 25.481 1.00 81.38 212 ALA A N 1
ATOM 1581 C CA . ALA A 1 212 ? 3.405 6.706 24.558 1.00 81.38 212 ALA A CA 1
ATOM 1582 C C . ALA A 1 212 ? 3.309 5.746 23.354 1.00 81.38 212 ALA A C 1
ATOM 1584 O O . ALA A 1 212 ? 4.329 5.317 22.817 1.00 81.38 212 ALA A O 1
ATOM 1585 N N . SER A 1 213 ? 2.092 5.411 22.909 1.00 83.25 213 SER A N 1
ATOM 1586 C CA . SER A 1 213 ? 1.887 4.563 21.727 1.00 83.25 213 SER A CA 1
ATOM 1587 C C . SER A 1 213 ? 0.645 4.944 20.925 1.00 83.25 213 SER A C 1
ATOM 1589 O O . SER A 1 213 ? -0.332 5.453 21.476 1.00 83.25 213 SER A O 1
ATOM 1591 N N . GLN A 1 214 ? 0.698 4.712 19.614 1.00 79.75 214 GLN A N 1
ATOM 1592 C CA . GLN A 1 214 ? -0.391 4.994 18.684 1.00 79.75 214 GLN A CA 1
ATOM 1593 C C . GLN A 1 214 ? -0.355 4.021 17.506 1.00 79.75 214 GLN A C 1
ATOM 1595 O O . GLN A 1 214 ? 0.717 3.642 17.044 1.00 79.75 214 GLN A O 1
ATOM 1600 N N . ILE A 1 215 ? -1.529 3.655 16.994 1.00 82.06 215 ILE A N 1
ATOM 1601 C CA . ILE A 1 215 ? -1.661 2.904 15.744 1.00 82.06 215 ILE A CA 1
ATOM 1602 C C . ILE A 1 215 ? -1.991 3.884 14.614 1.00 82.06 215 ILE A C 1
ATOM 1604 O O . ILE A 1 215 ? -3.014 4.571 14.665 1.00 82.06 215 ILE A O 1
ATOM 1608 N N . ALA A 1 216 ? -1.130 3.930 13.603 1.00 80.44 216 ALA A N 1
ATOM 1609 C CA . ALA A 1 216 ? -1.336 4.626 12.342 1.00 80.44 216 ALA A CA 1
ATOM 1610 C C . ALA A 1 216 ? -2.008 3.687 11.335 1.00 80.44 216 ALA A C 1
ATOM 1612 O O . ALA A 1 216 ? -1.516 2.583 11.105 1.00 80.44 216 ALA A O 1
ATOM 1613 N N . LYS A 1 217 ? -3.103 4.128 10.706 1.00 82.50 217 LYS A N 1
ATOM 1614 C CA . LYS A 1 217 ? -3.685 3.435 9.545 1.00 82.50 217 LYS A CA 1
ATOM 1615 C C . LYS A 1 217 ? -3.102 4.050 8.277 1.00 82.50 217 LYS A C 1
ATOM 1617 O O . LYS A 1 217 ? -3.210 5.262 8.094 1.00 82.50 217 LYS A O 1
ATOM 1622 N N . VAL A 1 218 ? -2.500 3.242 7.415 1.00 82.00 218 VAL A N 1
ATOM 1623 C CA . VAL A 1 218 ? -1.820 3.692 6.197 1.00 82.00 218 VAL A CA 1
ATOM 1624 C C . VAL A 1 218 ? -2.481 3.040 4.990 1.00 82.00 218 VAL A C 1
ATOM 1626 O O . VAL A 1 218 ? -2.518 1.818 4.906 1.00 82.00 218 VAL A O 1
ATOM 1629 N N . GLY A 1 219 ? -2.995 3.858 4.072 1.00 83.44 219 GLY A N 1
ATOM 1630 C CA . GLY A 1 219 ? -3.412 3.416 2.743 1.00 83.44 219 GLY A CA 1
ATOM 1631 C C . GLY A 1 219 ? -2.293 3.673 1.739 1.00 83.44 219 GLY A C 1
ATOM 1632 O O . GLY A 1 219 ? -1.824 4.806 1.615 1.00 83.44 219 GLY A O 1
ATOM 1633 N N . VAL A 1 220 ? -1.855 2.634 1.039 1.00 82.94 220 VAL A N 1
ATOM 1634 C CA . VAL A 1 220 ? -0.795 2.709 0.031 1.00 82.94 220 VAL A CA 1
ATOM 1635 C C . VAL A 1 220 ? -1.401 2.511 -1.346 1.00 82.94 220 VAL A C 1
ATOM 1637 O O . VAL A 1 220 ? -1.942 1.449 -1.627 1.00 82.94 220 VAL A O 1
ATOM 1640 N N . THR A 1 221 ? -1.283 3.504 -2.219 1.00 83.81 221 THR A N 1
ATOM 1641 C CA . THR A 1 221 ? -1.733 3.413 -3.610 1.00 83.81 221 THR A CA 1
ATOM 1642 C C . THR A 1 221 ? -0.558 3.100 -4.529 1.00 83.81 221 THR A C 1
ATOM 1644 O O . THR A 1 221 ? 0.488 3.752 -4.461 1.00 83.81 221 THR A O 1
ATOM 1647 N N . VAL A 1 222 ? -0.718 2.091 -5.389 1.00 81.25 222 VAL A N 1
ATOM 1648 C CA . VAL A 1 222 ? 0.260 1.773 -6.440 1.00 81.25 222 VAL A CA 1
ATOM 1649 C C . VAL A 1 222 ? -0.124 2.513 -7.716 1.00 81.25 222 VAL A C 1
ATOM 1651 O O . VAL A 1 222 ? -1.218 2.326 -8.244 1.00 81.25 222 VAL A O 1
ATOM 1654 N N . GLU A 1 223 ? 0.785 3.343 -8.219 1.00 74.88 223 GLU A N 1
ATOM 1655 C CA . GLU A 1 223 ? 0.587 4.143 -9.431 1.00 74.88 223 GLU A CA 1
ATOM 1656 C C . GLU A 1 223 ? 1.462 3.636 -10.590 1.00 74.88 223 GLU A C 1
ATOM 1658 O O . GLU A 1 223 ? 2.430 2.889 -10.391 1.00 74.88 223 GLU A O 1
ATOM 1663 N N . HIS A 1 224 ? 1.121 4.044 -11.818 1.00 70.81 224 HIS A N 1
ATOM 1664 C CA . HIS A 1 224 ? 1.951 3.772 -12.993 1.00 70.81 224 HIS A CA 1
ATOM 1665 C C . HIS A 1 224 ? 3.353 4.366 -12.833 1.00 70.81 224 HIS A C 1
ATOM 1667 O O . HIS A 1 224 ? 3.533 5.443 -12.261 1.00 70.81 224 HIS A O 1
ATOM 1673 N N . ASP A 1 225 ? 4.339 3.677 -13.406 1.00 70.94 225 ASP A N 1
ATOM 1674 C CA . ASP A 1 225 ? 5.665 4.245 -13.600 1.00 70.94 225 ASP A CA 1
ATOM 1675 C C . ASP A 1 225 ? 5.570 5.491 -14.496 1.00 70.94 225 ASP A C 1
ATOM 1677 O O . ASP A 1 225 ? 5.047 5.451 -15.612 1.00 70.94 225 ASP A O 1
ATOM 1681 N N . GLY A 1 226 ? 6.019 6.623 -13.956 1.00 66.44 226 GLY A N 1
ATOM 1682 C CA . GLY A 1 226 ? 5.987 7.920 -14.623 1.00 66.44 226 GLY A CA 1
ATOM 1683 C C . GLY A 1 226 ? 7.261 8.245 -15.402 1.00 66.44 226 GLY A C 1
ATOM 1684 O O . GLY A 1 226 ? 7.338 9.322 -15.998 1.00 66.44 226 GLY A O 1
ATOM 1685 N N . VAL A 1 227 ? 8.275 7.372 -15.381 1.00 72.38 227 VAL A N 1
ATOM 1686 C CA . VAL A 1 227 ? 9.552 7.594 -16.066 1.00 72.38 227 VAL A CA 1
ATOM 1687 C C . VAL A 1 227 ? 9.552 6.849 -17.398 1.00 72.38 227 VAL A C 1
ATOM 1689 O O . VAL A 1 227 ? 9.318 5.653 -17.467 1.00 72.38 227 VAL A O 1
ATOM 1692 N N . ALA A 1 228 ? 9.800 7.567 -18.495 1.00 77.44 228 ALA A N 1
ATOM 1693 C CA . ALA A 1 228 ? 9.865 6.946 -19.815 1.00 77.44 228 ALA A CA 1
ATOM 1694 C C . ALA A 1 228 ? 11.213 6.224 -20.041 1.00 77.44 228 ALA A C 1
ATOM 1696 O O . ALA A 1 228 ? 12.259 6.765 -19.655 1.00 77.44 228 ALA A O 1
ATOM 1697 N N . PRO A 1 229 ? 11.228 5.096 -20.779 1.00 84.50 229 PRO A N 1
ATOM 1698 C CA . PRO A 1 229 ? 12.463 4.458 -21.221 1.00 84.50 229 PRO A CA 1
ATOM 1699 C C . PRO A 1 229 ? 13.330 5.397 -22.069 1.00 84.50 229 PRO A C 1
ATOM 1701 O O . PRO A 1 229 ? 12.834 6.223 -22.840 1.00 84.50 229 PRO A O 1
ATOM 1704 N N . THR A 1 230 ? 14.650 5.223 -21.992 1.00 88.31 230 THR A N 1
ATOM 1705 C CA . THR A 1 230 ? 15.623 6.032 -22.743 1.00 88.31 230 THR A CA 1
ATOM 1706 C C . THR A 1 230 ? 16.480 5.186 -23.677 1.00 88.31 230 THR A C 1
ATOM 1708 O O . THR A 1 230 ? 16.903 4.081 -23.334 1.00 88.31 230 THR A O 1
ATOM 1711 N N . PHE A 1 231 ? 16.780 5.736 -24.857 1.00 90.31 231 PHE A N 1
ATOM 1712 C CA . PHE A 1 231 ? 17.748 5.169 -25.794 1.00 90.31 231 PHE A CA 1
ATOM 1713 C C . PHE A 1 231 ? 19.117 5.831 -25.635 1.00 90.31 231 PHE A C 1
ATOM 1715 O O . PHE A 1 231 ? 19.225 7.044 -25.464 1.00 90.31 231 PHE A O 1
ATOM 1722 N N . SER A 1 232 ? 20.180 5.041 -25.757 1.00 90.94 232 SER A N 1
ATOM 1723 C CA . SER A 1 232 ? 21.562 5.527 -25.778 1.00 90.94 232 SER A CA 1
ATOM 1724 C C . SER A 1 232 ? 22.444 4.650 -26.669 1.00 90.94 232 SER A C 1
ATOM 1726 O O . SER A 1 232 ? 22.061 3.541 -27.041 1.00 90.94 232 SER A O 1
ATOM 1728 N N . ASN A 1 233 ? 23.628 5.154 -27.034 1.00 92.69 233 ASN A N 1
ATOM 1729 C CA . ASN A 1 233 ? 24.627 4.431 -27.834 1.00 92.69 233 ASN A CA 1
ATOM 1730 C C . ASN A 1 233 ? 24.080 3.834 -29.143 1.00 92.69 233 ASN A C 1
ATOM 1732 O O . ASN A 1 233 ? 24.486 2.748 -29.551 1.00 92.69 233 ASN A O 1
ATOM 1736 N N . LEU A 1 234 ? 23.143 4.533 -29.790 1.00 93.31 234 LEU A N 1
ATOM 1737 C CA . LEU A 1 234 ? 22.572 4.092 -31.056 1.00 93.31 234 LEU A CA 1
ATOM 1738 C C . LEU A 1 234 ? 23.639 4.098 -32.155 1.00 93.31 234 LEU A C 1
ATOM 1740 O O . LEU A 1 234 ? 24.329 5.095 -32.364 1.00 93.31 234 LEU A O 1
ATOM 1744 N N . SER A 1 235 ? 23.738 2.991 -32.882 1.00 93.44 235 SER A N 1
ATOM 1745 C CA . SER A 1 235 ? 24.591 2.837 -34.056 1.00 93.44 235 SER A CA 1
ATOM 1746 C C . SER A 1 235 ? 23.805 2.195 -35.191 1.00 93.44 235 SER A C 1
ATOM 1748 O O . SER A 1 235 ? 22.989 1.302 -34.970 1.00 93.44 235 SER A O 1
ATOM 1750 N N . LEU A 1 236 ? 24.053 2.676 -36.407 1.00 93.56 236 LEU A N 1
ATOM 1751 C CA . LEU A 1 236 ? 23.475 2.170 -37.645 1.00 93.56 236 LEU A CA 1
ATOM 1752 C C . LEU A 1 236 ? 24.613 1.628 -38.509 1.00 93.56 236 LEU A C 1
ATOM 1754 O O . LEU A 1 236 ? 25.589 2.337 -38.757 1.00 93.56 236 LEU A O 1
ATOM 1758 N N . SER A 1 237 ? 24.474 0.400 -38.989 1.00 93.00 237 SER A N 1
ATOM 1759 C CA . SER A 1 237 ? 25.377 -0.203 -39.965 1.00 93.00 237 SER A CA 1
ATOM 1760 C C . SER A 1 237 ? 24.594 -0.838 -41.109 1.00 93.00 237 SER A C 1
ATOM 1762 O O . SER A 1 237 ? 23.395 -1.109 -41.000 1.00 93.00 237 SER A O 1
ATOM 1764 N N . TYR A 1 238 ? 25.278 -1.050 -42.231 1.00 92.88 238 TYR A N 1
ATOM 1765 C CA . TYR A 1 238 ? 24.734 -1.762 -43.377 1.00 92.88 238 TYR A CA 1
ATOM 1766 C C . TYR A 1 238 ? 25.756 -2.753 -43.932 1.00 92.88 238 TYR A C 1
ATOM 1768 O O . TYR A 1 238 ? 26.964 -2.560 -43.787 1.00 92.88 238 TYR A O 1
ATOM 1776 N N . ALA A 1 239 ? 25.257 -3.803 -44.572 1.00 94.12 239 ALA A N 1
ATOM 1777 C CA . ALA A 1 239 ? 26.045 -4.767 -45.325 1.00 94.12 239 ALA A CA 1
ATOM 1778 C C . ALA A 1 239 ? 25.321 -5.099 -46.630 1.00 94.12 239 ALA A C 1
ATOM 1780 O O . ALA A 1 239 ? 24.100 -5.255 -46.632 1.00 94.12 239 ALA A O 1
ATOM 1781 N N . VAL A 1 240 ? 26.074 -5.211 -47.718 1.00 94.00 240 VAL A N 1
ATOM 1782 C CA . VAL A 1 240 ? 25.578 -5.644 -49.029 1.00 94.00 240 VA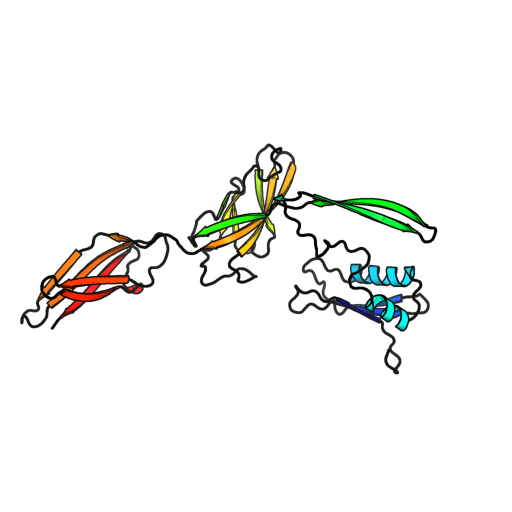L A CA 1
ATOM 1783 C C . VAL A 1 240 ? 26.094 -7.061 -49.273 1.00 94.00 240 VAL A C 1
ATOM 1785 O O . VAL A 1 240 ? 27.213 -7.381 -48.859 1.00 94.00 240 VAL A O 1
ATOM 1788 N N . ASP A 1 241 ? 25.264 -7.937 -49.835 1.00 92.50 241 ASP A N 1
ATOM 1789 C CA . ASP A 1 241 ? 25.694 -9.289 -50.190 1.00 92.50 241 ASP A CA 1
ATOM 1790 C C . ASP A 1 241 ? 26.638 -9.302 -51.400 1.00 92.50 241 ASP A C 1
ATOM 1792 O O . ASP A 1 241 ? 26.829 -8.309 -52.092 1.00 92.50 241 ASP A O 1
ATOM 1796 N N . ALA A 1 242 ? 27.305 -10.436 -51.622 1.00 93.69 242 ALA A N 1
ATOM 1797 C CA . ALA A 1 242 ? 28.376 -10.534 -52.614 1.00 93.69 242 ALA A CA 1
ATOM 1798 C C . ALA A 1 242 ? 27.904 -10.353 -54.070 1.00 93.69 242 ALA A C 1
ATOM 1800 O O . ALA A 1 242 ? 28.741 -10.141 -54.946 1.00 93.69 242 ALA A O 1
ATOM 1801 N N . ASP A 1 243 ? 26.601 -10.495 -54.327 1.00 93.31 243 ASP A N 1
ATOM 1802 C CA . ASP A 1 243 ? 25.977 -10.321 -55.640 1.00 93.31 243 ASP A CA 1
ATOM 1803 C C . ASP A 1 243 ? 25.177 -9.011 -55.768 1.00 93.31 243 ASP A C 1
ATOM 1805 O O . ASP A 1 243 ? 24.502 -8.813 -56.779 1.00 93.31 243 ASP A O 1
ATOM 1809 N N . ASP A 1 244 ? 25.278 -8.118 -54.775 1.00 90.62 244 ASP A N 1
ATOM 1810 C CA . ASP A 1 244 ? 24.572 -6.835 -54.676 1.00 90.62 244 ASP A CA 1
ATOM 1811 C C . ASP A 1 244 ? 23.032 -6.935 -54.744 1.00 90.62 244 ASP A C 1
ATOM 1813 O O . ASP A 1 244 ? 22.343 -5.939 -54.990 1.00 90.62 244 ASP A O 1
ATOM 1817 N N . SER A 1 245 ? 22.459 -8.121 -54.520 1.00 91.81 245 SER A N 1
ATOM 1818 C CA . SER A 1 245 ? 21.014 -8.346 -54.583 1.00 91.81 245 SER A CA 1
ATOM 1819 C C . SER A 1 245 ? 20.276 -7.971 -53.296 1.00 91.81 245 SER A C 1
ATOM 1821 O O . SER A 1 245 ? 19.053 -7.803 -53.319 1.00 91.81 245 SER A O 1
ATOM 1823 N N . LYS A 1 246 ? 20.984 -7.836 -52.165 1.00 91.31 246 LYS A N 1
ATOM 1824 C CA . LYS A 1 246 ? 20.392 -7.508 -50.862 1.00 91.31 246 LYS A CA 1
ATOM 1825 C C . LYS A 1 246 ? 21.244 -6.551 -50.052 1.00 91.31 246 LYS A C 1
ATOM 1827 O O . LYS A 1 246 ? 22.456 -6.685 -49.929 1.00 91.31 246 LYS A O 1
ATOM 1832 N N . THR A 1 247 ? 20.564 -5.641 -49.361 1.00 90.88 247 THR A N 1
ATOM 1833 C CA . THR A 1 247 ? 21.166 -4.809 -48.313 1.00 90.88 247 THR A CA 1
ATOM 1834 C C . THR A 1 247 ? 20.569 -5.168 -46.960 1.00 90.88 247 THR A C 1
ATOM 1836 O O . THR A 1 247 ? 19.360 -5.085 -46.760 1.00 90.88 247 THR A O 1
ATOM 1839 N N . THR A 1 248 ? 21.409 -5.533 -45.998 1.00 92.50 248 THR A N 1
ATOM 1840 C CA . THR A 1 248 ? 21.012 -5.691 -44.596 1.00 92.50 248 THR A CA 1
ATOM 1841 C C . THR A 1 248 ? 21.309 -4.405 -43.849 1.00 92.50 248 THR A C 1
ATOM 1843 O O . THR A 1 248 ? 22.448 -3.951 -43.840 1.00 92.50 248 THR A O 1
ATOM 1846 N N . ILE A 1 249 ? 20.295 -3.833 -43.208 1.00 92.81 249 ILE A N 1
ATOM 1847 C CA . ILE A 1 249 ? 20.443 -2.711 -42.282 1.00 92.81 249 ILE A CA 1
ATOM 1848 C C . ILE A 1 249 ? 20.379 -3.252 -40.860 1.00 92.81 249 ILE A C 1
ATOM 1850 O O . ILE A 1 249 ? 19.446 -3.987 -40.533 1.00 92.81 249 ILE A O 1
ATOM 1854 N N . THR A 1 250 ? 21.328 -2.857 -40.016 1.00 93.44 250 THR A N 1
ATOM 1855 C CA . THR A 1 250 ? 21.401 -3.244 -38.606 1.00 93.44 250 THR A CA 1
ATOM 1856 C C . THR A 1 250 ? 21.440 -1.999 -37.729 1.00 93.44 250 THR A C 1
ATOM 1858 O O . THR A 1 250 ? 22.225 -1.082 -37.968 1.00 93.44 250 THR A O 1
ATOM 1861 N N . VAL A 1 251 ? 20.606 -1.972 -36.690 1.00 94.44 251 VAL A N 1
ATOM 1862 C CA . VAL A 1 251 ? 20.634 -0.950 -35.641 1.00 94.44 251 VAL A CA 1
ATOM 1863 C C . VAL A 1 251 ? 20.935 -1.613 -34.308 1.00 94.44 251 VAL A C 1
ATOM 1865 O O . VAL A 1 251 ? 20.273 -2.578 -33.931 1.00 94.44 251 VAL A O 1
ATOM 1868 N N . GLN A 1 252 ? 21.914 -1.070 -33.590 1.00 94.00 252 GLN A N 1
ATOM 1869 C CA . GLN A 1 252 ? 22.281 -1.511 -32.246 1.00 94.00 252 GLN A CA 1
ATOM 1870 C C . GLN A 1 252 ? 22.258 -0.335 -31.282 1.00 94.00 252 GLN A C 1
ATOM 1872 O O . GLN A 1 252 ? 22.467 0.807 -31.688 1.00 94.00 252 GLN A O 1
ATOM 1877 N N . GLY A 1 253 ? 22.066 -0.610 -30.000 1.00 93.62 253 GLY A N 1
ATOM 1878 C CA . GLY A 1 253 ? 22.200 0.397 -28.958 1.00 93.62 253 GLY A CA 1
ATOM 1879 C C . GLY A 1 253 ? 21.816 -0.140 -27.595 1.00 93.62 253 GLY A C 1
ATOM 1880 O O . GLY A 1 253 ? 21.808 -1.350 -27.378 1.00 93.62 253 GLY A O 1
ATOM 1881 N N . LYS A 1 254 ? 21.500 0.775 -26.680 1.00 91.38 254 LYS A N 1
ATOM 1882 C CA . LYS A 1 254 ? 20.993 0.460 -25.347 1.00 91.38 254 LYS A CA 1
ATOM 1883 C C . LYS A 1 254 ? 19.635 1.103 -25.116 1.00 91.38 254 LYS A C 1
ATOM 1885 O O . LYS A 1 254 ? 19.457 2.284 -25.413 1.00 91.38 254 LYS A O 1
ATOM 1890 N N . ILE A 1 255 ? 18.723 0.333 -24.543 1.00 89.88 255 ILE A N 1
ATOM 1891 C CA . ILE A 1 255 ? 17.480 0.797 -23.937 1.00 89.88 255 ILE A CA 1
ATOM 1892 C C . ILE A 1 255 ? 17.638 0.636 -22.431 1.00 89.88 255 ILE A C 1
ATOM 1894 O O . ILE A 1 255 ? 18.008 -0.437 -21.957 1.00 89.88 255 ILE A O 1
ATOM 1898 N N . LYS A 1 256 ? 17.380 1.701 -21.678 1.00 82.25 256 LYS A N 1
ATOM 1899 C CA . LYS A 1 256 ? 17.363 1.651 -20.219 1.00 82.25 256 LYS A CA 1
ATOM 1900 C C . LYS A 1 256 ? 16.048 2.204 -19.706 1.00 82.25 256 LYS A C 1
ATOM 1902 O O . LYS A 1 256 ? 15.642 3.291 -20.118 1.00 82.25 256 LYS A O 1
ATOM 1907 N N . ASP A 1 257 ? 15.463 1.468 -18.778 1.00 75.69 257 ASP A N 1
ATOM 1908 C CA . ASP A 1 257 ? 14.311 1.888 -17.999 1.00 75.69 257 ASP A CA 1
ATOM 1909 C C . ASP A 1 257 ? 14.625 1.796 -16.500 1.00 75.69 257 ASP A C 1
ATOM 1911 O O . ASP A 1 257 ? 15.622 1.177 -16.103 1.00 75.69 257 ASP A O 1
ATOM 1915 N N . ASP A 1 258 ? 13.844 2.477 -15.670 1.00 58.62 258 ASP A N 1
ATOM 1916 C CA . ASP A 1 258 ? 14.178 2.727 -14.267 1.00 58.62 258 ASP A CA 1
ATOM 1917 C C . ASP A 1 258 ? 13.929 1.531 -13.316 1.00 58.62 258 ASP A C 1
ATOM 1919 O O . ASP A 1 258 ? 14.254 1.639 -12.129 1.00 58.62 258 ASP A O 1
ATOM 1923 N N . ALA A 1 259 ? 13.396 0.426 -13.852 1.00 56.09 259 ALA A N 1
ATOM 1924 C CA . ALA A 1 259 ? 13.291 -0.948 -13.328 1.00 56.09 259 ALA A CA 1
ATOM 1925 C C . ALA A 1 259 ? 12.198 -1.743 -14.080 1.00 56.09 259 ALA A C 1
ATOM 1927 O O . ALA A 1 259 ? 12.115 -2.963 -13.927 1.00 56.09 259 ALA A O 1
ATOM 1928 N N . SER A 1 260 ? 11.366 -1.056 -14.865 1.00 64.56 260 SER A N 1
ATOM 1929 C CA . SER A 1 260 ? 10.251 -1.625 -15.619 1.00 64.56 260 SER A CA 1
ATOM 1930 C C . SER A 1 260 ? 10.710 -2.401 -16.864 1.00 64.56 260 SER A C 1
ATOM 1932 O O . SER A 1 260 ? 11.748 -2.126 -17.474 1.00 64.56 260 SER A O 1
ATOM 1934 N N . THR A 1 261 ? 9.945 -3.427 -17.247 1.00 68.06 261 THR A N 1
ATOM 1935 C CA . THR A 1 261 ? 10.185 -4.170 -18.489 1.00 68.06 261 THR A CA 1
ATOM 1936 C C . THR A 1 261 ? 9.668 -3.380 -19.683 1.00 68.06 261 THR A C 1
ATOM 1938 O O . THR A 1 261 ? 8.500 -2.998 -19.739 1.00 68.06 261 THR A O 1
ATOM 1941 N N . VAL A 1 262 ? 10.514 -3.195 -20.694 1.00 74.25 262 VAL A N 1
ATOM 1942 C CA . VAL A 1 262 ? 10.105 -2.548 -21.943 1.00 74.25 262 VAL A CA 1
ATOM 1943 C C . VAL A 1 262 ? 9.316 -3.541 -22.799 1.00 74.25 262 VAL A C 1
ATOM 1945 O O . VAL A 1 262 ? 9.885 -4.430 -23.429 1.00 74.25 262 VAL A O 1
ATOM 1948 N N . ASN A 1 263 ? 7.992 -3.377 -22.830 1.00 71.12 263 ASN A N 1
ATOM 1949 C CA . ASN A 1 263 ? 7.076 -4.305 -23.510 1.00 71.12 263 ASN A CA 1
ATOM 1950 C C . ASN A 1 263 ? 7.087 -4.171 -25.041 1.00 71.12 263 ASN A C 1
ATOM 1952 O O . ASN A 1 263 ? 6.808 -5.128 -25.760 1.00 71.12 263 ASN A O 1
ATOM 1956 N N . SER A 1 264 ? 7.381 -2.977 -25.563 1.00 76.75 264 SER A N 1
ATOM 1957 C CA . SER A 1 264 ? 7.513 -2.753 -27.003 1.00 76.75 264 SER A CA 1
ATOM 1958 C C . SER A 1 264 ? 8.448 -1.587 -27.292 1.00 76.75 264 SER A C 1
ATOM 1960 O O . SER A 1 264 ? 8.492 -0.600 -26.558 1.00 76.75 264 SER A O 1
ATOM 1962 N N . SER A 1 265 ? 9.228 -1.703 -28.361 1.00 85.31 265 SER A N 1
ATOM 1963 C CA . SER A 1 265 ? 10.109 -0.641 -28.839 1.00 85.31 265 SER A CA 1
ATOM 1964 C C . SER A 1 265 ? 10.342 -0.784 -30.334 1.00 85.31 265 SER A C 1
ATOM 1966 O O . SER A 1 265 ? 10.229 -1.873 -30.898 1.00 85.31 265 SER A O 1
ATOM 1968 N N . TYR A 1 266 ? 10.663 0.322 -30.999 1.00 90.56 266 TYR A N 1
ATOM 1969 C CA . TYR A 1 266 ? 11.038 0.305 -32.405 1.00 90.56 266 TYR A CA 1
ATOM 1970 C C . TYR A 1 266 ? 12.064 1.388 -32.715 1.00 90.56 266 TYR A C 1
ATOM 1972 O O . TYR A 1 266 ? 12.120 2.426 -32.060 1.00 90.56 266 TYR A O 1
ATOM 1980 N N . VAL A 1 267 ? 12.832 1.161 -33.776 1.00 89.25 267 VAL A N 1
ATOM 1981 C CA . VAL A 1 267 ? 13.619 2.202 -34.435 1.00 89.25 267 VAL A CA 1
ATOM 1982 C C . VAL A 1 267 ? 12.901 2.610 -35.710 1.00 89.25 267 VAL A C 1
ATOM 1984 O O . VAL A 1 267 ? 12.492 1.762 -36.508 1.00 89.25 267 VAL A O 1
ATOM 1987 N N . GLN A 1 268 ? 12.741 3.917 -35.894 1.00 91.31 268 GLN A N 1
ATOM 1988 C CA . GLN A 1 268 ? 12.223 4.505 -37.120 1.00 91.31 268 GLN A CA 1
ATOM 1989 C C . GLN A 1 268 ? 13.392 5.019 -37.960 1.00 91.31 268 GLN A C 1
ATOM 1991 O O . GLN A 1 268 ? 14.123 5.911 -37.537 1.00 91.31 268 GLN A O 1
ATOM 1996 N N . LEU A 1 269 ? 13.547 4.481 -39.166 1.00 88.69 269 LEU A N 1
ATOM 1997 C CA . LEU A 1 269 ? 14.500 4.968 -40.157 1.00 88.69 269 LEU A CA 1
ATOM 1998 C C . LEU A 1 269 ? 13.726 5.684 -41.258 1.00 88.69 269 LEU A C 1
ATOM 2000 O O . LEU A 1 269 ? 12.827 5.103 -41.865 1.00 88.69 269 LEU A O 1
ATOM 2004 N N . LYS A 1 270 ? 14.057 6.948 -41.519 1.00 88.38 270 LYS A N 1
ATOM 2005 C CA . LYS A 1 270 ? 13.450 7.729 -42.597 1.00 88.38 270 LYS A CA 1
ATOM 2006 C C . LYS A 1 270 ? 14.477 7.954 -43.694 1.00 88.38 270 LYS A C 1
ATOM 2008 O O . LYS A 1 270 ? 15.516 8.562 -43.455 1.00 88.38 270 LYS A O 1
ATOM 2013 N N . ASP A 1 271 ? 14.163 7.478 -44.888 1.00 84.00 271 ASP A N 1
ATOM 2014 C CA . ASP A 1 271 ? 14.941 7.749 -46.084 1.00 84.00 271 ASP A CA 1
ATOM 2015 C C . ASP A 1 271 ? 14.843 9.244 -46.417 1.00 84.00 271 ASP A C 1
ATOM 2017 O O . ASP A 1 271 ? 13.750 9.800 -46.559 1.00 84.00 271 ASP A O 1
ATOM 2021 N N . SER A 1 272 ? 15.990 9.916 -46.489 1.00 84.81 272 SER A N 1
ATOM 2022 C CA . SER A 1 272 ? 16.062 11.370 -46.653 1.00 84.81 272 SER A CA 1
ATOM 2023 C C . SER A 1 272 ? 15.704 11.842 -48.062 1.00 84.81 272 SER A C 1
ATOM 2025 O O . SER A 1 272 ? 15.320 12.998 -48.225 1.00 84.81 272 SER A O 1
ATOM 2027 N N . PHE A 1 273 ? 15.805 10.972 -49.069 1.00 84.94 273 PHE A N 1
ATOM 2028 C CA . PHE A 1 273 ? 15.589 11.319 -50.474 1.00 84.94 273 PHE A CA 1
ATOM 2029 C C . PHE A 1 273 ? 14.143 11.076 -50.906 1.00 84.94 273 PHE A C 1
ATOM 2031 O O . PHE A 1 273 ? 13.536 11.893 -51.592 1.00 84.94 273 PHE A O 1
ATOM 2038 N N . THR A 1 274 ? 13.580 9.948 -50.489 1.00 90.62 274 THR A N 1
ATOM 2039 C CA . THR A 1 274 ? 12.232 9.489 -50.839 1.00 90.62 274 THR A CA 1
ATOM 2040 C C . THR A 1 274 ? 11.204 9.817 -49.760 1.00 90.62 274 THR A C 1
ATOM 2042 O O . THR A 1 274 ? 10.003 9.739 -50.013 1.00 90.62 274 THR A O 1
ATOM 2045 N N . GLY A 1 275 ? 11.647 10.133 -48.539 1.00 89.94 275 GLY A N 1
ATOM 2046 C CA . GLY A 1 275 ? 10.783 10.350 -47.380 1.00 89.94 275 GLY A CA 1
ATOM 2047 C C . GLY A 1 275 ? 10.147 9.073 -46.821 1.00 89.94 275 GLY A C 1
ATOM 2048 O O . GLY A 1 275 ? 9.410 9.153 -45.832 1.00 89.94 275 GLY A O 1
ATOM 2049 N N . LYS A 1 276 ? 10.409 7.903 -47.424 1.00 86.38 276 LYS A N 1
ATOM 2050 C CA . LYS A 1 276 ? 9.856 6.623 -46.974 1.00 86.38 276 LYS A CA 1
ATOM 2051 C C . LYS A 1 276 ? 10.391 6.266 -45.595 1.00 86.38 276 LYS A C 1
ATOM 2053 O O . LYS A 1 276 ? 11.550 6.499 -45.275 1.00 86.38 276 LYS A O 1
ATOM 2058 N N . THR A 1 277 ? 9.521 5.689 -44.778 1.00 91.19 277 THR A N 1
ATOM 2059 C CA . THR A 1 277 ? 9.848 5.297 -43.409 1.00 91.19 277 THR A CA 1
ATOM 2060 C C . THR A 1 277 ? 9.855 3.781 -43.283 1.00 91.19 277 THR A C 1
ATOM 2062 O O . THR A 1 277 ? 8.935 3.106 -43.741 1.00 91.19 277 THR A O 1
ATOM 2065 N N . MET A 1 278 ? 10.878 3.263 -42.618 1.00 87.69 278 MET A N 1
ATOM 2066 C CA . MET A 1 278 ? 10.994 1.889 -4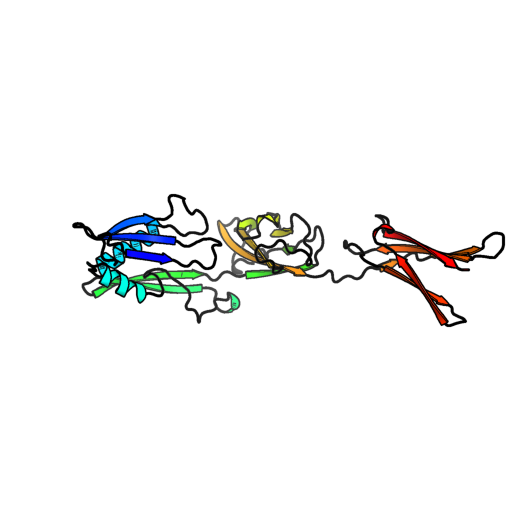2.167 1.00 87.69 278 MET A CA 1
ATOM 2067 C C . MET A 1 278 ? 10.897 1.849 -40.643 1.00 87.69 278 MET A C 1
ATOM 2069 O O . MET A 1 278 ? 11.512 2.657 -39.952 1.00 87.69 278 MET A O 1
ATOM 2073 N N . TYR A 1 279 ? 10.162 0.866 -40.134 1.00 90.81 279 TYR A N 1
ATOM 2074 C CA . TYR A 1 279 ? 10.120 0.538 -38.715 1.00 90.81 279 TYR A CA 1
ATOM 2075 C C . TYR A 1 279 ? 10.807 -0.807 -38.494 1.00 90.81 279 TYR A C 1
ATOM 2077 O O . TYR A 1 279 ? 10.567 -1.763 -39.241 1.00 90.81 279 TYR A O 1
ATOM 2085 N N . MET A 1 280 ? 11.665 -0.859 -37.483 1.00 90.06 280 MET A N 1
ATOM 2086 C CA . MET A 1 280 ? 12.351 -2.065 -37.031 1.00 90.06 280 MET A CA 1
ATOM 2087 C C . MET A 1 280 ? 11.955 -2.307 -35.580 1.00 90.06 280 MET A C 1
ATOM 2089 O O . MET A 1 280 ? 12.316 -1.520 -34.707 1.00 90.06 280 MET A O 1
ATOM 2093 N N . GLY A 1 281 ? 11.166 -3.353 -35.338 1.00 89.56 281 GLY A N 1
ATOM 2094 C CA . GLY A 1 281 ? 10.744 -3.719 -33.990 1.00 89.56 281 GLY A CA 1
ATOM 2095 C C . GLY A 1 281 ? 11.914 -4.232 -33.150 1.00 89.56 281 GLY A C 1
ATOM 2096 O O . GLY A 1 281 ? 12.842 -4.858 -33.669 1.00 89.56 281 GLY A O 1
ATOM 2097 N N . ILE A 1 282 ? 11.842 -3.965 -31.852 1.00 90.31 282 ILE A N 1
ATOM 2098 C CA . ILE A 1 282 ? 12.702 -4.518 -30.811 1.00 90.31 282 ILE A CA 1
ATOM 2099 C C . ILE A 1 282 ? 11.760 -5.231 -29.844 1.00 90.31 282 ILE A C 1
ATOM 2101 O O . ILE A 1 282 ? 10.927 -4.590 -29.202 1.00 90.31 282 ILE A O 1
ATOM 2105 N N . SER A 1 283 ? 11.846 -6.558 -29.793 1.00 84.88 283 SER A N 1
ATOM 2106 C CA . SER A 1 283 ? 11.073 -7.338 -28.821 1.00 84.88 283 SER A CA 1
ATOM 2107 C C . SER A 1 283 ? 11.744 -7.274 -27.450 1.00 84.88 283 SER A C 1
ATOM 2109 O O . SER A 1 283 ? 12.973 -7.166 -27.382 1.00 84.88 283 SER A O 1
ATOM 2111 N N . SER A 1 284 ? 10.966 -7.398 -26.376 1.00 80.06 284 SER A N 1
ATOM 2112 C CA . SER A 1 284 ? 11.493 -7.529 -25.010 1.00 80.06 284 SER A CA 1
ATOM 2113 C C . SER A 1 284 ? 12.565 -8.618 -24.915 1.00 80.06 284 SER A C 1
ATOM 2115 O O . SER A 1 284 ? 13.618 -8.406 -24.323 1.00 80.06 284 SER A O 1
ATOM 2117 N N . ASP A 1 285 ? 12.347 -9.742 -25.599 1.00 83.75 285 ASP A N 1
ATOM 2118 C CA . ASP A 1 285 ? 13.214 -10.925 -25.552 1.00 83.75 285 ASP A CA 1
ATOM 2119 C C . ASP A 1 285 ? 14.548 -10.720 -26.291 1.00 83.75 285 ASP A C 1
ATOM 2121 O O . ASP A 1 285 ? 15.491 -11.491 -26.124 1.00 83.75 285 ASP A O 1
ATOM 2125 N N . SER A 1 286 ? 14.642 -9.669 -27.113 1.00 84.81 286 SER A N 1
ATOM 2126 C CA . SER A 1 286 ? 15.861 -9.280 -27.836 1.00 84.81 286 SER A CA 1
ATOM 2127 C C . SER A 1 286 ? 16.701 -8.221 -27.114 1.00 84.81 286 SER A C 1
ATOM 2129 O O . SER A 1 286 ? 17.721 -7.784 -27.652 1.00 84.81 286 SER A O 1
ATOM 2131 N N . ILE A 1 287 ? 16.280 -7.801 -25.917 1.00 87.25 287 ILE A N 1
ATOM 2132 C CA . ILE A 1 287 ? 17.009 -6.863 -25.061 1.00 87.25 287 ILE A CA 1
ATOM 2133 C C . ILE A 1 287 ? 17.764 -7.677 -24.006 1.00 87.25 287 ILE A C 1
ATOM 2135 O O . ILE A 1 287 ? 17.172 -8.436 -23.241 1.00 87.25 287 ILE A O 1
ATOM 2139 N N . SER A 1 288 ? 19.087 -7.544 -23.957 1.00 87.12 288 SER A N 1
ATOM 2140 C CA . SER A 1 288 ? 19.903 -8.194 -22.929 1.00 87.12 288 SER A CA 1
ATOM 2141 C C . SER A 1 288 ? 19.674 -7.570 -21.551 1.00 87.12 288 SER A C 1
ATOM 2143 O O . SER A 1 288 ? 19.213 -6.438 -21.421 1.00 87.12 288 SER A O 1
ATOM 2145 N N . ALA A 1 289 ? 20.082 -8.276 -20.492 1.00 81.62 289 ALA A N 1
ATOM 2146 C CA . ALA A 1 289 ? 19.961 -7.792 -19.113 1.00 81.62 289 ALA A CA 1
ATOM 2147 C C . ALA A 1 289 ? 20.658 -6.436 -18.858 1.00 81.62 289 ALA A C 1
ATOM 2149 O O . ALA A 1 289 ? 20.283 -5.711 -17.943 1.00 81.62 289 ALA A O 1
ATOM 2150 N N . ASP A 1 290 ? 21.666 -6.077 -19.663 1.00 84.19 290 ASP A N 1
ATOM 2151 C CA . ASP A 1 290 ? 22.360 -4.784 -19.592 1.00 84.19 290 ASP A CA 1
ATOM 2152 C C . ASP A 1 290 ? 21.746 -3.695 -20.502 1.00 84.19 290 ASP A C 1
ATOM 2154 O O . ASP A 1 290 ? 22.368 -2.646 -20.730 1.00 84.19 290 ASP A O 1
ATOM 2158 N N . GLY A 1 291 ? 20.553 -3.962 -21.043 1.00 86.75 291 GLY A N 1
ATOM 2159 C CA . GLY A 1 291 ? 19.774 -3.073 -21.900 1.00 86.75 291 GLY A CA 1
ATOM 2160 C C . GLY A 1 291 ? 20.203 -3.052 -23.365 1.00 86.75 291 GLY A C 1
ATOM 2161 O O . GLY A 1 291 ? 19.647 -2.283 -24.147 1.00 86.75 291 GLY A O 1
ATOM 2162 N N . SER A 1 292 ? 21.206 -3.834 -23.766 1.00 91.56 292 SER A N 1
ATOM 2163 C CA . SER A 1 292 ? 21.692 -3.819 -25.148 1.00 91.56 292 SER A CA 1
ATOM 2164 C C . SER A 1 292 ? 20.707 -4.515 -26.093 1.00 91.56 292 SER A C 1
ATOM 2166 O O . SER A 1 292 ? 20.119 -5.538 -25.756 1.00 91.56 292 SER A O 1
ATOM 2168 N N . PHE A 1 293 ? 20.536 -3.976 -27.300 1.00 93.00 293 PHE A N 1
ATOM 2169 C CA . PHE A 1 293 ? 19.709 -4.584 -28.343 1.00 93.00 293 PHE A CA 1
ATOM 2170 C C . PHE A 1 293 ? 20.410 -4.544 -29.704 1.00 93.00 293 PHE A C 1
ATOM 2172 O O . PHE A 1 293 ? 21.265 -3.692 -29.963 1.00 93.00 293 PHE A O 1
ATOM 2179 N N . SER A 1 294 ? 19.992 -5.445 -30.594 1.00 93.62 294 SER A N 1
ATOM 2180 C CA . SER A 1 294 ? 20.339 -5.435 -32.015 1.00 93.62 294 SER A CA 1
ATOM 2181 C C . SER A 1 294 ? 19.120 -5.851 -32.833 1.00 93.62 294 SER A C 1
ATOM 2183 O O . SER A 1 294 ? 18.517 -6.888 -32.568 1.00 93.62 294 SER A O 1
ATOM 2185 N N . THR A 1 295 ? 18.736 -5.041 -33.818 1.00 93.50 295 THR A N 1
ATOM 2186 C CA . THR A 1 295 ? 17.637 -5.342 -34.746 1.00 93.50 295 THR A CA 1
ATOM 2187 C C . THR A 1 295 ? 18.115 -5.145 -36.177 1.00 93.50 295 THR A C 1
ATOM 2189 O O . THR A 1 295 ? 18.871 -4.216 -36.465 1.00 93.50 295 THR A O 1
ATOM 2192 N N . SER A 1 296 ? 17.729 -6.047 -37.079 1.00 92.88 296 SER A N 1
ATOM 2193 C CA . SER A 1 296 ? 18.185 -6.034 -38.472 1.00 92.88 296 SER A CA 1
ATOM 2194 C C . SER A 1 296 ? 17.045 -6.291 -39.446 1.00 92.88 296 SER A C 1
ATOM 2196 O O . SER A 1 296 ? 16.101 -7.018 -39.137 1.00 92.88 296 SER A O 1
ATOM 2198 N N . ARG A 1 297 ? 17.141 -5.710 -40.643 1.00 92.06 297 ARG A N 1
ATOM 2199 C CA . ARG A 1 297 ? 16.186 -5.925 -41.731 1.00 92.06 297 ARG A CA 1
ATOM 2200 C C . ARG A 1 297 ? 16.916 -6.043 -43.059 1.00 92.06 297 ARG A C 1
ATOM 2202 O O . ARG A 1 297 ? 17.745 -5.201 -43.391 1.00 92.06 297 ARG A O 1
ATOM 2209 N N . VAL A 1 298 ? 16.574 -7.084 -43.810 1.00 91.25 298 VAL A N 1
ATOM 2210 C CA . VAL A 1 298 ? 17.080 -7.319 -45.164 1.00 91.25 298 VAL A CA 1
ATOM 2211 C C . VAL A 1 298 ? 16.143 -6.653 -46.167 1.00 91.25 298 VAL A C 1
ATOM 2213 O O . VAL A 1 298 ? 14.923 -6.805 -46.082 1.00 91.25 298 VAL A O 1
ATOM 2216 N N . MET A 1 299 ? 16.726 -5.905 -47.092 1.00 85.38 299 MET A N 1
ATOM 2217 C CA . MET A 1 299 ? 16.075 -5.225 -48.203 1.00 85.38 299 MET A CA 1
ATOM 2218 C C . MET A 1 299 ? 16.504 -5.903 -49.502 1.00 85.38 299 MET A C 1
ATOM 2220 O O . MET A 1 299 ? 17.679 -6.241 -49.647 1.00 85.38 299 MET A O 1
ATOM 2224 N N . SER A 1 300 ? 15.549 -6.090 -50.407 1.00 79.88 300 SER A N 1
ATOM 2225 C CA . SER A 1 300 ? 15.715 -6.618 -51.768 1.00 79.88 300 SER A CA 1
ATOM 2226 C C . SER A 1 300 ? 15.269 -5.586 -52.788 1.00 79.88 300 SER A C 1
ATOM 2228 O O . SER A 1 300 ? 14.255 -4.916 -52.466 1.00 79.88 300 SER A O 1
#

pLDDT: mean 75.8, std 14.22, range [34.16, 94.44]

Sequence (300 aa):
NTSGGQSSFKVKFDVSSVADGQLLLQFSIGTSGWRLDNTTANQEWTDNGFNANYYANIILDTLNQQAITSYVDAASYWNTQSSIKGALKLKDSVTATYASKTSYTVTIKATDAAGLNSTNNVTVNVLEKYSASIAAKPGTVVTTLPADGYNANVTGTFTYSIVGGVDSDLFEVNSTTGALTFKTAKTIDNPVDSSMDNIYDVEILMQSDTGASQIAKVGVTVEHDGVAPTFSNLSLSYAVDADDSKTTITVQGKIKDDASTVNSSYVQLKDSFTGKTMYMGISSDSISADGSFSTSRVMS

Secondary structure (DSSP, 8-s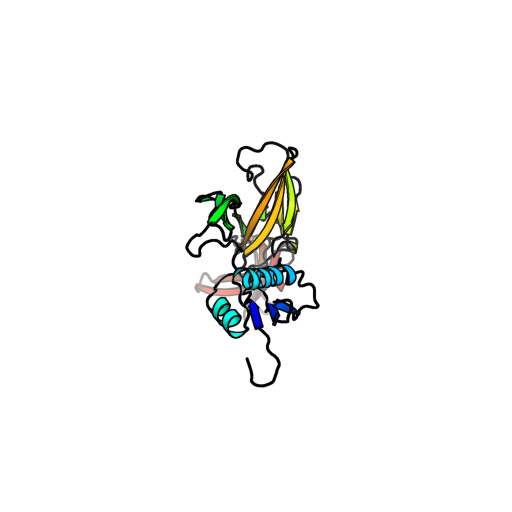tate):
--TTS---EEEEEE-TT-TT-EEEEEEEEETTEEEEEEES-SS---STT--HHHHHHHHHHHHHHTT--SHHHHHHHHTT-SS-TT-----TT----TTT-SEEEEEEEEE-TTS-EEEEEEEEEPPPEEEEEEES-TT---EE--TT-S-TT--S-EEEEEEE-TTGGGEEE-TTT-EEEESS---TTS--STTSSSEEEEEEEEEETTS-EEEEEEEEEEE---PPPEEEEEEEEEEE-TTSS-EEEEEEEEEE-SSS----EEEEEE-TTT--EEEEEE-GGGB-TTSEEEEEEEE-

Radius of gyration: 33.02 Å; chains: 1; bounding box: 77×46×94 Å

Foldseek 3Di:
DDPDPDQKAWDWDDDPPDPPDIWIWIWDQDPVGIDTDDTPDPDPPVPDPDDSVVVRVLLRVVCVQVVPRHSVVSCVVVVPDPDRPPDDDDDPPDDDACVVPQKDKDKDWDADPVRDIDIDIDIDGDQHEAEFEDAQDPPDQRDFDDLCSDPVPDDAFKFKDWDDFQQAVQWDADGRRRGIDGPGGDDLVDDPAPVNPQWGWTWMWIAGPVGDIDIYIYTYHHDHDPDDKDWDPWDWDWDADPVNPKIKIKIKTFIDDPHDQDQWDWDWDADPPPRDIDIWIDHSVQQDPRRIHMTMDMDD

Organism: NCBI:txid408172

InterPro domains:
  IPR002126 Cadherin-like [PS50268] (118-231)
  IPR015919 Cadherin-like superfamily [SSF49313] (135-222)